Protein AF-A0A7C2H9Q9-F1 (afdb_monomer)

Sequence (305 aa):
MRAGNATRQSPETGWADEPDQRLQIYFLPNLLTAGNLFCGFVALTKIVEADLTPSPEGVINWAPIKLAMAFILLACIFDLFDGRVARMGGVDSPFGREFDSLADLISFGVAPAFLVHRVVLADVFVNHPQVGWFIASIYLLCGAFRLARFNVLAAQGYGGGKEFVGFPIPSAAGLVVSLTLLIIHLNERERSLGPWKYVPAVVLVFLSIMMVSTVRYPSFKSLGLRATSTFTKAIGAALFLGMLLVLRDKILYYVLPGFFTAYLVYGFVRPRLSRALRREIEDEGEEGEGNGEPPGSGGTKGCAR

Secondary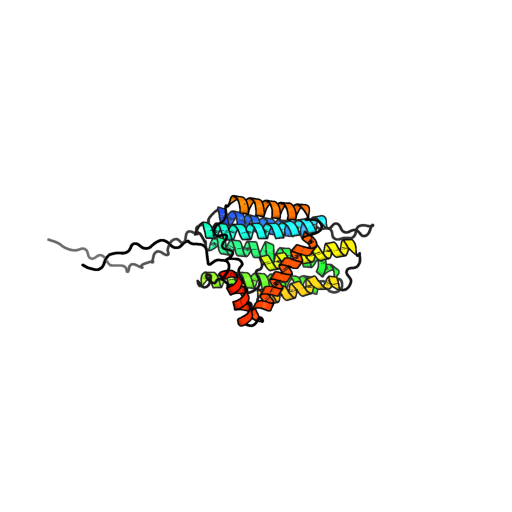 structure (DSSP, 8-state):
--------------------------HHHHHHHHHHHHHHHHHHHHHHH---SPPTTS----HHHHHHHHHHHHHHHHHHHHHHHHHHTT---HHHHHHHHHHHIIIIIIHHHHHHIIIIIHHHTTT-HHHHHHHHHHHHHHHHHHHHHHHHHHHTT-TT-SEEES--HHHHHHHHHHHHHHHHHHHHHHS--GGGGGHHHHHHHHHHHHHHS--EEEPGGG----SS-HHHHHHHHHHHHHHHHHTHHHHHHHHHHHHHHHHHHHHHHTTTS-HHHHHHHHHTTTTTS----------------

Solvent-accessible surface area (backbone atoms only — not comparable to full-atom values): 17153 Å² total; per-residue (Å²): 134,88,84,80,86,90,75,84,83,73,86,79,78,79,73,72,79,71,76,83,78,72,79,69,78,57,67,69,37,48,48,28,32,49,49,14,30,50,23,12,51,54,17,41,52,27,50,68,69,40,58,77,64,60,41,99,87,67,50,59,64,56,64,40,46,56,49,17,46,50,25,35,55,49,16,50,51,27,48,56,47,20,64,46,50,25,60,75,67,75,49,84,38,74,64,52,54,54,52,38,48,54,21,46,39,43,23,28,17,47,30,44,26,50,45,46,24,66,74,37,27,46,74,71,26,66,93,43,54,67,57,23,55,50,53,26,47,47,33,28,52,25,40,48,53,36,48,53,51,50,54,53,41,46,73,72,68,65,67,79,61,79,55,40,73,14,54,54,50,61,58,50,24,51,31,52,44,27,45,50,49,32,50,52,54,50,37,77,71,64,77,62,57,76,77,61,60,53,50,63,60,54,49,42,54,51,49,23,53,39,25,66,33,83,47,61,27,79,45,83,84,70,74,70,86,69,89,71,61,71,63,61,53,49,49,52,51,49,50,50,50,49,50,50,62,73,37,36,92,72,44,48,53,55,50,50,26,48,51,40,47,49,52,53,48,50,38,65,43,54,82,73,49,57,76,65,65,56,44,54,64,55,48,65,64,52,67,77,75,70,87,87,78,79,90,76,85,78,85,82,79,88,77,88,133

Structure (mmCIF, N/CA/C/O backbone):
data_AF-A0A7C2H9Q9-F1
#
_entry.id   AF-A0A7C2H9Q9-F1
#
loop_
_atom_site.group_PDB
_atom_site.id
_atom_site.type_symbol
_atom_site.label_atom_id
_atom_site.label_alt_id
_atom_site.label_comp_id
_atom_site.label_asym_id
_atom_site.label_entity_id
_atom_site.label_seq_id
_atom_site.pdbx_PDB_ins_code
_atom_site.Cartn_x
_atom_site.Cartn_y
_atom_site.Cartn_z
_atom_site.occupancy
_atom_site.B_iso_or_equiv
_atom_site.auth_seq_id
_atom_site.auth_comp_id
_atom_site.auth_asym_id
_atom_site.auth_atom_id
_atom_site.pdbx_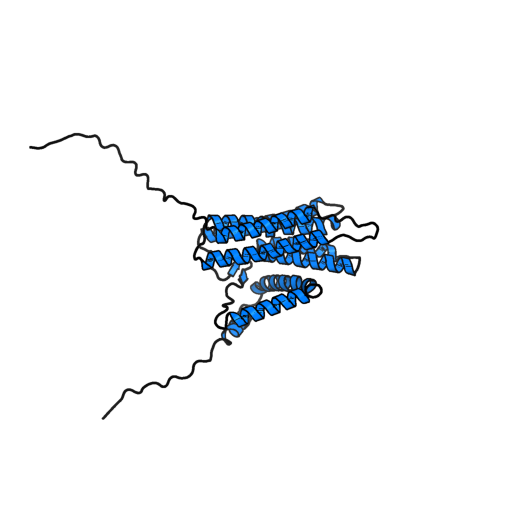PDB_model_num
ATOM 1 N N . MET A 1 1 ? -58.060 41.680 46.518 1.00 38.31 1 MET A N 1
ATOM 2 C CA . MET A 1 1 ? -58.728 40.667 45.668 1.00 38.31 1 MET A CA 1
ATOM 3 C C . MET A 1 1 ? -58.309 40.979 44.228 1.00 38.31 1 MET A C 1
ATOM 5 O O . MET A 1 1 ? -58.652 42.054 43.770 1.00 38.31 1 MET A O 1
ATOM 9 N N . ARG A 1 2 ? -57.267 40.337 43.655 1.00 32.94 2 ARG A N 1
ATOM 10 C CA . ARG A 1 2 ? -57.324 39.150 42.746 1.00 32.94 2 ARG A CA 1
ATOM 11 C C . ARG A 1 2 ? -58.545 39.214 41.816 1.00 32.94 2 ARG A C 1
ATOM 13 O O . ARG A 1 2 ? -59.636 39.346 42.340 1.00 32.94 2 ARG A O 1
ATOM 20 N N . ALA A 1 3 ? -58.511 39.049 40.499 1.00 36.44 3 ALA A N 1
ATOM 21 C CA . ALA A 1 3 ? -57.557 38.686 39.442 1.00 36.44 3 ALA A CA 1
ATOM 22 C C . ALA A 1 3 ? -58.330 38.993 38.114 1.00 36.44 3 ALA A C 1
ATOM 24 O O . ALA A 1 3 ? -59.505 39.329 38.180 1.00 36.44 3 ALA A O 1
ATOM 25 N N . GLY A 1 4 ? -57.831 38.921 36.885 1.00 35.50 4 GLY A N 1
ATOM 26 C CA . GLY A 1 4 ? -56.626 38.326 36.346 1.00 35.50 4 GLY A CA 1
ATOM 27 C C . GLY A 1 4 ? -56.476 38.714 34.870 1.00 35.50 4 GLY A C 1
ATOM 28 O O . GLY A 1 4 ? -57.447 39.002 34.171 1.00 35.50 4 GLY A O 1
ATOM 29 N N . ASN A 1 5 ? -55.218 38.744 34.447 1.00 37.28 5 ASN A N 1
ATOM 30 C CA . ASN A 1 5 ? -54.754 38.983 33.088 1.00 37.28 5 ASN A CA 1
ATOM 31 C C . ASN A 1 5 ? -55.137 37.801 32.185 1.00 37.28 5 ASN A C 1
ATOM 33 O O . ASN A 1 5 ? -54.789 36.662 32.489 1.00 37.28 5 ASN A O 1
ATOM 37 N N . ALA A 1 6 ? -55.792 38.075 31.059 1.00 45.62 6 ALA A N 1
ATOM 38 C CA . ALA A 1 6 ? -55.981 37.118 29.975 1.00 45.62 6 ALA A CA 1
ATOM 39 C C . ALA A 1 6 ? -54.847 37.287 28.952 1.00 45.62 6 ALA A C 1
ATOM 41 O O . ALA A 1 6 ? -54.982 38.006 27.963 1.00 45.62 6 ALA A O 1
ATOM 42 N N . THR A 1 7 ? -53.704 36.649 29.198 1.00 45.53 7 THR A N 1
ATOM 43 C CA . THR A 1 7 ? -52.634 36.519 28.200 1.00 45.53 7 THR A CA 1
ATOM 44 C C 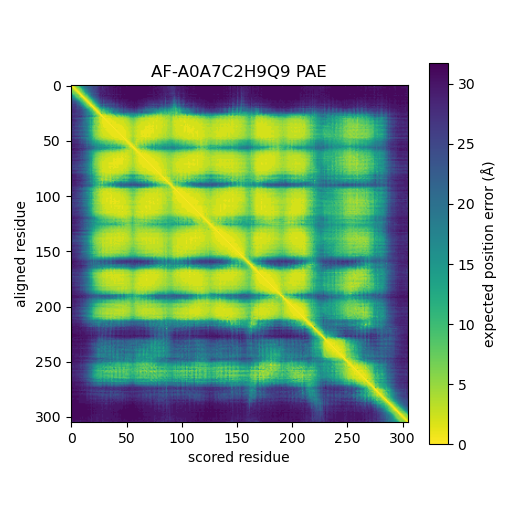. THR A 1 7 ? -52.849 35.253 27.377 1.00 45.53 7 THR A C 1
ATOM 46 O O . THR A 1 7 ? -52.879 34.148 27.914 1.00 45.53 7 THR A O 1
ATOM 49 N N . ARG A 1 8 ? -53.008 35.439 26.059 1.00 41.81 8 ARG A N 1
ATOM 50 C CA . ARG A 1 8 ? -53.001 34.390 25.030 1.00 41.81 8 ARG A CA 1
ATOM 51 C C . ARG A 1 8 ? -51.784 33.479 25.213 1.00 41.81 8 ARG A C 1
ATOM 53 O O . ARG A 1 8 ? -50.658 33.961 25.166 1.00 41.81 8 ARG A O 1
ATOM 60 N N . GLN A 1 9 ? -52.017 32.179 25.356 1.00 36.41 9 GLN A N 1
ATOM 61 C CA . GLN A 1 9 ? -50.983 31.160 25.195 1.00 36.41 9 GLN A CA 1
ATOM 62 C C . GLN A 1 9 ? -50.748 30.936 23.695 1.00 36.41 9 GLN A C 1
ATOM 64 O O . GLN A 1 9 ? -51.648 30.494 22.981 1.00 36.41 9 GLN A O 1
ATOM 69 N N . SER A 1 10 ? -49.556 31.275 23.210 1.00 43.59 10 SER A N 1
ATOM 70 C CA . SER A 1 10 ? -49.007 30.723 21.969 1.00 43.59 10 SER A CA 1
ATOM 71 C C . SER A 1 10 ? -48.471 29.314 22.250 1.00 43.59 10 SER A C 1
ATOM 73 O O . SER A 1 10 ? -47.910 29.106 23.326 1.00 43.59 10 SER A O 1
ATOM 75 N N . PRO A 1 11 ? -48.613 28.348 21.329 1.00 41.12 11 PRO A N 1
ATOM 76 C CA . PRO A 1 11 ? -48.046 27.021 21.516 1.00 41.12 11 PRO A CA 1
ATOM 77 C C . PRO A 1 11 ? -46.520 27.126 21.479 1.00 41.12 11 PRO A C 1
ATOM 79 O O . PRO A 1 11 ? -45.944 27.548 20.476 1.00 41.12 11 PRO A O 1
ATOM 82 N N . GLU A 1 12 ? -45.872 26.776 22.587 1.00 44.62 12 GLU A N 1
ATOM 83 C CA . GLU A 1 12 ? -44.422 26.653 22.643 1.00 44.62 12 GLU A CA 1
ATOM 84 C C . GLU A 1 12 ? -44.005 25.491 21.740 1.00 44.62 12 GLU A C 1
ATOM 86 O O . GLU A 1 12 ? -44.248 24.319 22.030 1.00 44.62 12 GLU A O 1
ATOM 91 N N . THR A 1 13 ? -43.415 25.820 20.594 1.00 46.28 13 THR A N 1
ATOM 92 C CA . THR A 1 13 ? -42.659 24.864 19.793 1.00 46.28 13 THR A CA 1
ATOM 93 C C . THR A 1 13 ? -41.442 24.469 20.615 1.00 46.28 13 THR A C 1
ATOM 95 O O . THR A 1 13 ? -40.458 25.208 20.665 1.00 46.28 13 THR A O 1
ATOM 98 N N . GLY A 1 14 ? -41.537 23.333 21.304 1.00 40.41 14 GLY A N 1
ATOM 99 C CA . GLY A 1 14 ? -40.405 22.671 21.934 1.00 40.41 14 GLY A CA 1
ATOM 100 C C . GLY A 1 14 ? -39.430 22.217 20.857 1.00 40.41 14 GLY A C 1
ATOM 101 O O . GLY A 1 14 ? -39.518 21.094 20.366 1.00 40.41 14 GLY A O 1
ATOM 102 N N . TRP A 1 15 ? -38.521 23.106 20.472 1.00 39.78 15 TRP A N 1
ATOM 103 C CA . TRP A 1 15 ? -37.268 22.715 19.852 1.00 39.78 15 TRP A CA 1
ATOM 104 C C . TRP A 1 15 ? -36.518 21.944 20.930 1.00 39.78 15 TRP A C 1
ATOM 106 O O . TRP A 1 15 ? -35.999 22.534 21.873 1.00 39.78 15 TRP A O 1
ATOM 116 N N . ALA A 1 16 ? -36.569 20.613 20.853 1.00 46.00 16 ALA A N 1
ATOM 117 C CA . ALA A 1 16 ? -35.627 19.788 21.582 1.00 46.00 16 ALA A CA 1
ATOM 118 C C . ALA A 1 16 ? -34.235 20.336 21.256 1.00 46.00 16 ALA A C 1
ATOM 120 O O . ALA A 1 16 ? -33.904 20.441 20.076 1.00 46.00 16 ALA A O 1
ATOM 121 N N . ASP A 1 17 ? -33.481 20.739 22.280 1.00 49.22 17 ASP A N 1
ATOM 122 C CA . ASP A 1 17 ? -32.068 21.067 22.140 1.00 49.22 17 ASP A CA 1
ATOM 123 C C . ASP A 1 17 ? -31.404 19.882 21.428 1.00 49.22 17 ASP A C 1
ATOM 125 O O . ASP A 1 17 ? -31.189 18.822 22.025 1.00 49.22 17 ASP A O 1
ATOM 129 N N . GLU A 1 18 ? -31.138 20.019 20.125 1.00 59.97 18 GLU A N 1
ATOM 130 C CA . GLU A 1 18 ? -30.219 19.119 19.448 1.00 59.97 18 GLU A CA 1
ATOM 131 C C . GLU A 1 18 ? -28.902 19.269 20.211 1.00 59.97 18 GLU A C 1
ATOM 133 O O . GLU A 1 18 ? -28.406 20.395 20.331 1.00 59.97 18 GLU A O 1
ATOM 138 N N . PRO A 1 19 ? -28.360 18.196 20.816 1.00 51.78 19 PRO A N 1
ATOM 139 C CA . PRO A 1 19 ? -27.136 18.319 21.584 1.00 51.78 19 PRO A CA 1
ATOM 140 C C . PRO A 1 19 ? -26.086 18.925 20.658 1.00 51.78 19 PRO A C 1
ATOM 142 O O . PRO A 1 19 ? -25.846 18.375 19.585 1.00 51.78 19 PRO A O 1
ATOM 145 N N . ASP A 1 20 ? -25.511 20.062 21.061 1.00 51.34 20 ASP A N 1
ATOM 146 C CA . ASP A 1 20 ? -24.397 20.733 20.389 1.00 51.34 20 ASP A CA 1
ATOM 147 C C . ASP A 1 20 ? -23.278 19.693 20.213 1.00 51.34 20 ASP A C 1
ATOM 149 O O . ASP A 1 20 ? -22.478 19.452 21.123 1.00 51.34 20 ASP A O 1
ATOM 153 N N . GLN A 1 21 ? -23.288 18.975 19.082 1.00 54.09 21 GLN A N 1
ATOM 154 C CA . GLN A 1 21 ? -22.330 17.925 18.751 1.00 54.09 21 GLN A CA 1
ATOM 155 C C . GLN A 1 21 ? -21.024 18.612 18.374 1.00 54.09 21 GLN A C 1
ATOM 157 O O . GLN A 1 21 ? -20.595 18.626 17.220 1.00 54.09 21 GLN A O 1
ATOM 162 N N . ARG A 1 22 ? -20.367 19.210 19.368 1.00 48.34 22 ARG A N 1
ATOM 163 C CA . ARG A 1 22 ? -19.002 19.688 19.223 1.00 48.34 22 ARG A CA 1
ATOM 164 C C . ARG A 1 22 ? -18.145 18.472 18.926 1.00 48.34 22 ARG A C 1
ATOM 166 O O . ARG A 1 22 ? -17.887 17.655 19.809 1.00 48.34 22 ARG A O 1
ATOM 173 N N . LEU A 1 23 ? -17.730 18.347 17.668 1.00 52.66 23 LEU A N 1
ATOM 174 C CA . LEU A 1 23 ? -16.746 17.368 17.227 1.00 52.66 23 LEU A CA 1
ATOM 175 C C . LEU A 1 23 ? -15.512 17.517 18.119 1.00 52.66 23 LEU A C 1
ATOM 177 O O . LEU A 1 23 ? -14.769 18.492 18.017 1.00 52.66 23 LEU A O 1
ATOM 181 N N . GLN A 1 24 ? -15.321 16.574 19.041 1.00 54.84 24 GLN A N 1
ATOM 182 C CA . GLN A 1 24 ? -14.139 16.555 19.889 1.00 54.84 24 GLN A CA 1
ATOM 183 C C . GLN A 1 24 ? -12.963 16.087 19.034 1.00 54.84 24 GLN A C 1
ATOM 185 O O . GLN A 1 24 ? -12.769 14.899 18.786 1.00 54.84 24 GLN A O 1
ATOM 190 N N . ILE A 1 25 ? -12.220 17.061 18.514 1.00 62.06 25 ILE A N 1
ATOM 191 C CA . ILE A 1 25 ? -11.002 16.845 17.742 1.00 62.06 25 ILE A CA 1
ATOM 192 C C . ILE A 1 25 ? -9.876 16.613 18.744 1.00 62.06 25 ILE A C 1
ATOM 194 O O . ILE A 1 25 ? -9.417 17.537 19.414 1.00 62.06 25 ILE A O 1
ATOM 198 N N . TYR A 1 26 ? -9.414 15.372 18.841 1.00 67.44 26 TYR A N 1
ATOM 199 C CA . TYR A 1 26 ? -8.272 15.039 19.680 1.00 67.44 26 TYR A CA 1
ATOM 200 C C . TYR A 1 26 ? -6.986 15.189 18.887 1.00 67.44 26 TYR A C 1
ATOM 202 O O . TYR A 1 26 ? -6.771 14.529 17.875 1.00 67.44 26 TYR A O 1
ATOM 210 N N . PHE A 1 27 ? -6.127 16.085 19.359 1.00 75.25 27 PHE A N 1
ATOM 211 C CA . PHE A 1 27 ? -4.973 16.538 18.593 1.00 75.25 27 PHE A CA 1
ATOM 212 C C . PHE A 1 27 ? -3.950 15.426 18.320 1.00 75.25 27 PHE A C 1
ATOM 214 O O . PHE A 1 27 ? -3.418 15.351 17.219 1.00 75.25 27 PHE A O 1
ATOM 221 N N . LEU A 1 28 ? -3.688 14.543 19.294 1.00 76.50 28 LEU A N 1
ATOM 222 C CA . LEU A 1 28 ? -2.586 13.579 19.196 1.00 76.50 28 LEU A CA 1
ATOM 223 C C . LEU A 1 28 ? -2.847 12.421 18.208 1.00 76.50 28 LEU A C 1
ATOM 225 O O . LEU A 1 28 ? -1.986 12.211 17.355 1.00 76.50 28 LEU A O 1
ATOM 229 N N . PRO A 1 29 ? -3.991 11.700 18.246 1.00 79.38 29 PRO A N 1
ATOM 230 C CA . PRO A 1 29 ? -4.307 10.705 17.216 1.00 79.38 29 PRO A CA 1
ATOM 231 C C . PRO A 1 29 ? -4.386 11.338 15.825 1.00 79.38 29 PRO A C 1
ATOM 233 O O . PRO A 1 29 ? -3.737 10.867 14.900 1.00 79.38 29 PRO A O 1
ATOM 236 N N . ASN A 1 30 ? -5.064 12.484 15.703 1.00 84.19 30 ASN A N 1
ATOM 237 C CA . ASN A 1 30 ? -5.215 13.164 14.417 1.00 84.19 30 ASN A CA 1
ATOM 238 C C . ASN A 1 30 ? -3.872 13.646 13.841 1.00 84.19 30 ASN A C 1
ATOM 240 O O . ASN A 1 30 ? -3.712 13.695 12.626 1.00 84.19 30 ASN A O 1
ATOM 244 N N . LEU A 1 31 ? -2.881 13.980 14.674 1.00 87.00 31 LEU A N 1
ATOM 245 C CA . LEU A 1 31 ? -1.538 14.314 14.196 1.00 87.00 31 LEU A CA 1
ATOM 246 C C . LEU A 1 31 ? -0.811 13.089 13.622 1.00 87.00 31 LEU A C 1
ATOM 248 O O . LEU A 1 31 ? -0.107 13.214 12.621 1.00 87.00 31 LEU A O 1
ATOM 252 N N . LEU A 1 32 ? -0.985 11.912 14.228 1.00 86.75 32 LEU A N 1
ATOM 253 C CA . LEU A 1 32 ? -0.413 10.663 13.718 1.00 86.75 32 LEU A CA 1
ATOM 254 C C . LEU A 1 32 ? -1.076 10.254 12.398 1.00 86.75 32 LEU A C 1
ATOM 256 O O . LEU A 1 32 ? -0.366 9.954 11.440 1.00 86.75 32 LEU A O 1
ATOM 260 N N . THR A 1 33 ? -2.400 10.374 12.304 1.00 88.75 33 THR A N 1
ATOM 261 C CA . THR A 1 33 ? -3.144 10.180 11.054 1.00 88.75 33 THR A CA 1
ATOM 262 C C . THR A 1 33 ? -2.716 11.181 9.972 1.00 88.75 33 THR A C 1
ATOM 264 O O . THR A 1 33 ? -2.523 10.822 8.811 1.00 88.75 33 THR A O 1
ATOM 267 N N . ALA A 1 34 ? -2.466 12.444 10.335 1.00 90.19 34 ALA A N 1
ATOM 268 C CA . ALA A 1 34 ? -1.902 13.426 9.407 1.00 90.19 34 ALA A CA 1
ATOM 269 C C . ALA A 1 34 ? -0.479 13.040 8.957 1.00 90.19 34 ALA A C 1
ATOM 271 O O . ALA A 1 34 ? -0.117 13.256 7.800 1.00 90.19 34 ALA A O 1
ATOM 272 N N . GLY A 1 35 ? 0.313 12.428 9.841 1.00 90.38 35 GLY A N 1
ATOM 273 C CA . GLY A 1 35 ? 1.613 11.838 9.521 1.00 90.38 35 GLY A CA 1
ATOM 274 C C . GLY A 1 35 ? 1.516 10.664 8.539 1.00 90.38 35 GLY A C 1
ATOM 275 O O . GLY A 1 35 ? 2.304 10.606 7.592 1.00 90.38 35 GLY A O 1
ATOM 276 N N . ASN A 1 36 ? 0.529 9.775 8.714 1.00 92.75 36 ASN A N 1
ATOM 277 C CA . ASN A 1 36 ? 0.184 8.721 7.753 1.00 92.75 36 ASN A CA 1
ATOM 278 C C . ASN A 1 36 ? -0.107 9.341 6.375 1.00 92.75 36 ASN A C 1
ATOM 280 O O . ASN A 1 36 ? 0.593 9.041 5.405 1.00 92.75 36 ASN A O 1
ATOM 284 N N . LEU A 1 37 ? -1.044 10.291 6.304 1.00 95.38 37 LEU A N 1
ATOM 285 C CA . LEU A 1 37 ? -1.408 10.974 5.058 1.00 95.38 37 LEU A CA 1
ATOM 286 C C . LEU A 1 37 ? -0.211 11.673 4.391 1.00 95.38 37 LEU A C 1
ATOM 288 O O . LEU A 1 37 ? -0.029 11.576 3.175 1.00 95.38 37 LEU A O 1
ATOM 292 N N . PHE A 1 38 ? 0.629 12.356 5.174 1.00 95.06 38 PHE A N 1
ATOM 293 C CA . PHE A 1 38 ? 1.843 12.999 4.674 1.00 95.06 38 PHE A CA 1
ATOM 294 C C . PHE A 1 38 ? 2.789 11.983 4.024 1.00 95.06 38 PHE A C 1
ATOM 296 O O . PHE A 1 38 ? 3.311 12.232 2.936 1.00 95.06 38 PHE A O 1
ATOM 303 N N . CYS A 1 39 ? 2.973 10.816 4.643 1.00 93.31 39 CYS A N 1
ATOM 304 C CA . CYS A 1 39 ? 3.791 9.749 4.073 1.00 93.31 39 CYS A CA 1
ATOM 305 C C . CYS A 1 39 ? 3.215 9.231 2.751 1.00 93.31 39 CYS A C 1
ATOM 307 O O . CYS A 1 39 ? 3.966 9.086 1.785 1.00 93.31 39 CYS A O 1
ATOM 309 N N . GLY A 1 40 ? 1.898 9.017 2.671 1.00 95.25 40 GLY A N 1
ATOM 310 C CA . GLY A 1 40 ? 1.222 8.635 1.429 1.00 95.25 40 GLY A CA 1
ATOM 311 C C . GLY A 1 40 ? 1.416 9.662 0.310 1.00 95.25 40 GLY A C 1
ATOM 312 O O . GLY A 1 40 ? 1.756 9.303 -0.820 1.00 95.25 40 GLY A O 1
ATOM 313 N N . PHE A 1 41 ? 1.288 10.951 0.630 1.00 96.75 41 PHE A N 1
ATOM 314 C CA . PHE A 1 41 ? 1.517 12.038 -0.322 1.00 96.75 41 PHE A CA 1
ATOM 315 C C . PHE A 1 41 ? 2.971 12.093 -0.814 1.00 96.75 41 PHE A C 1
ATOM 317 O O . PHE A 1 41 ? 3.217 12.169 -2.019 1.00 96.75 41 PHE A O 1
ATOM 324 N N . VAL A 1 42 ? 3.951 12.007 0.091 1.00 95.00 42 VAL A N 1
ATOM 325 C CA . VAL A 1 42 ? 5.372 11.990 -0.290 1.00 95.00 42 VAL A CA 1
ATOM 326 C C . VAL A 1 42 ? 5.696 10.758 -1.135 1.00 95.00 42 VAL A C 1
ATOM 328 O O . VAL A 1 42 ? 6.420 10.879 -2.124 1.00 95.00 42 VAL A O 1
ATOM 331 N N . ALA A 1 43 ? 5.134 9.591 -0.807 1.00 95.50 43 ALA A N 1
ATOM 332 C CA . ALA A 1 43 ? 5.304 8.385 -1.608 1.00 95.50 43 ALA A CA 1
ATOM 333 C C . ALA A 1 43 ? 4.806 8.581 -3.047 1.00 95.50 43 ALA A C 1
ATOM 335 O O . ALA A 1 43 ? 5.533 8.262 -3.987 1.00 95.50 43 ALA A O 1
ATOM 336 N N . LEU A 1 44 ? 3.617 9.163 -3.230 1.00 96.19 44 LEU A N 1
ATOM 337 C CA . LEU A 1 44 ? 3.074 9.484 -4.553 1.00 96.19 44 LEU A CA 1
ATOM 338 C C . LEU A 1 44 ? 3.981 10.435 -5.332 1.00 96.19 44 LEU A C 1
ATOM 340 O O . LEU A 1 44 ? 4.318 10.149 -6.480 1.00 96.19 44 LEU A O 1
ATOM 344 N N . THR A 1 45 ? 4.436 11.515 -4.699 1.00 95.44 45 THR A N 1
ATOM 345 C CA . THR A 1 45 ? 5.372 12.462 -5.317 1.00 95.44 45 THR A CA 1
ATOM 346 C C . THR A 1 45 ? 6.641 11.752 -5.788 1.00 95.44 45 THR A C 1
ATOM 348 O O . THR A 1 45 ? 7.048 11.920 -6.934 1.00 95.44 45 THR A O 1
ATOM 351 N N . LYS A 1 46 ? 7.218 10.863 -4.968 1.00 93.75 46 LYS A N 1
ATOM 352 C CA . LYS A 1 46 ? 8.412 10.089 -5.344 1.00 93.75 46 LYS A CA 1
ATOM 353 C C . LYS A 1 46 ? 8.165 9.056 -6.442 1.00 93.75 46 LYS A C 1
ATOM 355 O O . LYS A 1 46 ? 9.072 8.807 -7.229 1.00 93.75 46 LYS A O 1
ATOM 360 N N . ILE A 1 47 ? 6.960 8.492 -6.545 1.00 94.19 47 ILE A N 1
ATOM 361 C CA . ILE A 1 47 ? 6.572 7.617 -7.665 1.00 94.19 47 ILE A CA 1
ATOM 362 C C . ILE A 1 47 ? 6.476 8.411 -8.973 1.00 94.19 47 ILE A C 1
ATOM 364 O O . ILE A 1 47 ? 6.852 7.904 -10.028 1.00 94.19 47 ILE A O 1
ATOM 368 N N . VAL A 1 48 ? 5.966 9.644 -8.924 1.00 92.44 48 VAL A N 1
ATOM 369 C CA . VAL A 1 48 ? 5.829 10.497 -10.115 1.00 92.44 48 VAL A CA 1
ATOM 370 C C . VAL A 1 48 ? 7.179 11.057 -10.562 1.00 92.44 48 VAL A C 1
ATOM 372 O O . VAL A 1 48 ? 7.465 11.027 -11.756 1.00 92.44 48 VAL A O 1
ATOM 375 N N . GLU A 1 49 ? 8.007 11.512 -9.620 1.00 90.62 49 GLU A N 1
ATOM 376 C CA . GLU A 1 49 ? 9.364 12.023 -9.870 1.00 90.62 49 GLU A CA 1
ATOM 377 C C . GLU A 1 49 ? 10.346 10.937 -10.335 1.00 90.62 49 GLU A C 1
ATOM 379 O O . GLU A 1 49 ? 11.418 11.260 -10.844 1.00 90.62 49 GLU A O 1
ATOM 384 N N . ALA A 1 50 ? 10.021 9.655 -10.141 1.00 89.38 50 ALA A N 1
ATOM 385 C CA . ALA A 1 50 ? 10.887 8.560 -10.545 1.00 89.38 50 ALA A CA 1
ATOM 386 C C . ALA A 1 50 ? 11.026 8.489 -12.071 1.00 89.38 50 ALA A C 1
ATOM 388 O O . ALA A 1 50 ? 10.077 8.157 -12.787 1.00 89.38 50 ALA A O 1
ATOM 389 N N . ASP A 1 51 ? 12.243 8.734 -12.549 1.00 85.75 51 ASP A N 1
ATOM 390 C CA . ASP A 1 51 ? 12.620 8.448 -13.924 1.00 85.75 51 ASP A CA 1
ATOM 391 C C . ASP A 1 51 ? 12.963 6.961 -14.066 1.00 85.75 51 ASP A C 1
ATOM 393 O O . ASP A 1 51 ? 13.947 6.464 -13.512 1.00 85.75 51 ASP A O 1
ATOM 397 N N . LEU A 1 52 ? 12.095 6.245 -14.780 1.00 84.12 52 LEU A N 1
ATOM 398 C CA . LEU A 1 52 ? 12.234 4.817 -15.059 1.00 84.12 52 LEU A CA 1
ATOM 399 C C . LEU A 1 52 ? 12.812 4.555 -16.455 1.00 84.12 52 LEU A C 1
ATOM 401 O O . LEU A 1 52 ? 12.793 3.413 -16.916 1.00 84.12 52 LEU A O 1
ATOM 405 N N . THR A 1 53 ? 13.311 5.586 -17.143 1.00 82.25 53 THR A N 1
ATOM 406 C CA . THR A 1 53 ? 14.003 5.391 -18.415 1.00 82.25 53 THR A CA 1
ATOM 407 C C . THR A 1 53 ? 15.365 4.724 -18.179 1.00 82.25 53 THR A C 1
ATOM 409 O O . THR A 1 53 ? 16.123 5.137 -17.295 1.00 82.25 53 THR A O 1
ATOM 412 N N . PRO A 1 54 ? 15.698 3.650 -18.919 1.00 78.94 54 PRO A N 1
ATOM 413 C CA . PRO A 1 54 ? 17.017 3.044 -18.822 1.00 78.94 54 PRO A CA 1
ATOM 414 C C . PRO A 1 54 ? 18.080 4.047 -19.272 1.00 78.94 54 PRO A C 1
ATOM 416 O O . PRO A 1 54 ? 17.984 4.613 -20.361 1.00 78.94 54 PRO A O 1
ATOM 419 N N . SER A 1 55 ? 19.112 4.240 -18.452 1.00 78.56 55 SER A N 1
ATOM 420 C CA . SER A 1 55 ? 20.305 4.996 -18.847 1.00 78.56 55 SER A CA 1
ATOM 421 C C . SER A 1 55 ? 21.001 4.324 -20.044 1.00 78.56 55 SER A C 1
ATOM 423 O O . SER A 1 55 ? 20.731 3.153 -20.316 1.00 78.56 55 SER A O 1
ATOM 425 N N . PRO A 1 56 ? 21.928 4.998 -20.751 1.00 76.25 56 PRO A N 1
ATOM 426 C CA . PRO A 1 56 ? 22.653 4.410 -21.885 1.00 76.25 56 PRO A CA 1
ATOM 427 C C . PRO A 1 56 ? 23.362 3.083 -21.561 1.00 76.25 56 PRO A C 1
ATOM 429 O O . PRO A 1 56 ? 23.525 2.235 -22.434 1.00 76.25 56 PRO A O 1
ATOM 432 N N . GLU A 1 57 ? 23.726 2.865 -20.294 1.00 77.12 57 GLU A N 1
ATOM 433 C CA . GLU A 1 57 ? 24.293 1.605 -19.788 1.00 77.12 57 GLU A CA 1
ATOM 434 C C . GLU A 1 57 ? 23.241 0.513 -19.477 1.00 77.12 57 GLU A C 1
ATOM 436 O O . GLU A 1 57 ? 23.580 -0.567 -18.988 1.00 77.12 57 GLU A O 1
ATOM 441 N N . GLY A 1 58 ? 21.956 0.778 -19.728 1.00 72.38 58 GLY A N 1
ATOM 442 C CA . GLY A 1 58 ? 20.826 -0.111 -19.445 1.00 72.38 58 GLY A CA 1
ATOM 443 C C . GLY A 1 58 ? 20.409 -0.167 -17.971 1.00 72.38 58 GLY A C 1
ATOM 444 O O . GLY A 1 58 ? 19.686 -1.082 -17.579 1.00 72.38 58 GLY A O 1
ATOM 445 N N . VAL A 1 59 ? 20.871 0.772 -17.138 1.00 78.69 59 VAL A N 1
ATOM 446 C CA . VAL A 1 59 ? 20.581 0.813 -15.694 1.00 78.69 59 VAL A CA 1
ATOM 447 C C . VAL A 1 59 ? 19.423 1.772 -15.411 1.00 78.69 59 VAL A C 1
ATOM 449 O O . VAL A 1 59 ? 19.409 2.896 -15.906 1.00 78.69 59 VAL A O 1
ATOM 452 N N . ILE A 1 60 ? 18.457 1.335 -14.599 1.00 83.12 60 ILE A N 1
ATOM 453 C CA . ILE A 1 60 ? 17.338 2.161 -14.120 1.00 83.12 60 ILE A CA 1
ATOM 454 C C . ILE A 1 60 ? 17.643 2.628 -12.694 1.00 83.12 60 ILE A C 1
ATOM 456 O O . ILE A 1 60 ? 18.051 1.829 -11.845 1.00 83.12 60 ILE A O 1
ATOM 460 N N . ASN A 1 61 ? 17.420 3.913 -12.406 1.00 85.50 61 ASN A N 1
ATOM 461 C CA . ASN A 1 61 ? 17.579 4.447 -11.057 1.00 85.50 61 ASN A CA 1
ATOM 462 C C . ASN A 1 61 ? 16.345 4.146 -10.192 1.00 85.50 61 ASN A C 1
ATOM 464 O O . ASN A 1 61 ? 15.366 4.888 -10.172 1.00 85.50 61 ASN A O 1
ATOM 468 N N . TRP A 1 62 ? 16.419 3.072 -9.407 1.00 87.56 62 TRP A N 1
ATOM 469 C CA . TRP A 1 62 ? 15.341 2.667 -8.500 1.00 87.56 62 TRP A CA 1
ATOM 470 C C . TRP A 1 62 ? 15.298 3.435 -7.170 1.00 87.56 62 TRP A C 1
ATOM 472 O O . TRP A 1 62 ? 14.407 3.182 -6.360 1.00 87.56 62 TRP A O 1
ATOM 482 N N . ALA A 1 63 ? 16.233 4.352 -6.899 1.00 87.81 63 ALA A N 1
ATOM 483 C CA . ALA A 1 63 ? 16.294 5.088 -5.632 1.00 87.81 63 ALA A CA 1
ATOM 484 C C . ALA A 1 63 ? 14.988 5.828 -5.256 1.00 87.81 63 ALA A C 1
ATOM 486 O O . ALA A 1 63 ? 14.524 5.630 -4.128 1.00 87.81 63 ALA A O 1
ATOM 487 N N . PRO A 1 64 ? 14.344 6.620 -6.142 1.00 90.69 64 PRO A N 1
ATOM 488 C CA . PRO A 1 64 ? 13.088 7.300 -5.808 1.00 90.69 64 PRO A CA 1
ATOM 489 C C . PRO A 1 64 ? 11.943 6.318 -5.527 1.00 90.69 64 PRO A C 1
ATOM 491 O O . PRO A 1 64 ? 11.178 6.520 -4.586 1.00 90.69 64 PRO A O 1
ATOM 494 N N . ILE A 1 65 ? 11.878 5.201 -6.258 1.00 92.00 65 ILE A N 1
ATOM 495 C CA . ILE A 1 65 ? 10.890 4.138 -6.027 1.00 92.00 65 ILE A CA 1
ATOM 496 C C . ILE A 1 65 ? 11.122 3.448 -4.677 1.00 92.00 65 ILE A C 1
ATOM 498 O O . ILE A 1 65 ? 10.180 3.248 -3.910 1.00 92.00 65 ILE A O 1
ATOM 502 N N . LYS A 1 66 ? 12.379 3.131 -4.339 1.00 89.81 66 LYS A N 1
ATOM 503 C CA . LYS A 1 66 ? 12.756 2.566 -3.032 1.00 89.81 66 LYS A CA 1
ATOM 504 C C . LYS A 1 66 ? 12.398 3.524 -1.888 1.00 89.81 66 LYS A C 1
ATOM 506 O O . LYS A 1 66 ? 11.915 3.070 -0.851 1.00 89.81 66 LYS A O 1
ATOM 511 N N . LEU A 1 67 ? 12.558 4.834 -2.089 1.00 89.38 67 LEU A N 1
ATOM 512 C CA . LEU A 1 67 ? 12.145 5.852 -1.121 1.00 89.38 67 LEU A CA 1
ATOM 513 C C . LEU A 1 67 ? 10.617 5.926 -0.979 1.00 89.38 67 LEU A C 1
ATOM 515 O O . LEU A 1 67 ? 10.121 5.940 0.144 1.00 89.38 67 LEU A O 1
ATOM 519 N N . ALA A 1 68 ? 9.867 5.906 -2.084 1.00 93.12 68 ALA A N 1
ATOM 520 C CA . ALA A 1 68 ? 8.404 5.884 -2.050 1.00 93.12 68 ALA A CA 1
ATOM 521 C C . ALA A 1 68 ? 7.865 4.680 -1.264 1.00 93.12 68 ALA A C 1
ATOM 523 O O . ALA A 1 68 ? 7.010 4.827 -0.394 1.00 93.12 68 ALA A O 1
ATOM 524 N N . MET A 1 69 ? 8.422 3.494 -1.521 1.00 91.62 69 MET A N 1
ATOM 525 C CA . MET A 1 69 ? 8.095 2.271 -0.788 1.00 91.62 69 MET A CA 1
ATOM 526 C C . MET A 1 69 ? 8.385 2.398 0.712 1.00 91.62 69 MET A C 1
ATOM 528 O O . MET A 1 69 ? 7.573 1.968 1.529 1.00 91.62 69 MET A O 1
ATOM 532 N N . ALA A 1 70 ? 9.504 3.026 1.087 1.00 88.31 70 ALA A N 1
ATOM 533 C CA . ALA A 1 70 ? 9.829 3.278 2.488 1.00 88.31 70 ALA A CA 1
ATOM 534 C C . ALA A 1 70 ? 8.809 4.209 3.164 1.00 88.31 70 ALA A C 1
ATOM 536 O O . ALA A 1 70 ? 8.422 3.948 4.300 1.00 88.31 70 ALA A O 1
ATOM 537 N N . PHE A 1 71 ? 8.326 5.242 2.465 1.00 91.50 71 PHE A N 1
ATOM 538 C CA . PHE A 1 71 ? 7.270 6.116 2.980 1.00 91.50 71 PHE A CA 1
ATOM 539 C C . PHE A 1 71 ? 5.931 5.391 3.145 1.00 91.50 71 PHE A C 1
ATOM 541 O O . PHE A 1 71 ? 5.282 5.592 4.164 1.00 91.50 71 PHE A O 1
ATOM 548 N N . ILE A 1 72 ? 5.539 4.497 2.230 1.00 91.62 72 ILE A N 1
ATOM 549 C CA . ILE A 1 72 ? 4.321 3.679 2.404 1.00 91.62 72 ILE A CA 1
ATOM 550 C C . ILE A 1 72 ? 4.438 2.796 3.658 1.00 91.62 72 ILE A C 1
ATOM 552 O O . ILE A 1 72 ? 3.508 2.719 4.455 1.00 91.62 72 ILE A O 1
ATOM 556 N N . LEU A 1 73 ? 5.597 2.166 3.877 1.00 88.00 73 LEU A N 1
ATOM 557 C CA . LEU A 1 73 ? 5.837 1.367 5.085 1.00 88.00 73 LEU A CA 1
ATOM 558 C C . LEU A 1 73 ? 5.864 2.224 6.357 1.00 88.00 73 LEU A C 1
ATOM 560 O O . LEU A 1 73 ? 5.375 1.787 7.396 1.00 88.00 73 LEU A O 1
ATOM 564 N N . LEU A 1 74 ? 6.406 3.441 6.284 1.00 86.19 74 LEU A N 1
ATOM 565 C CA . LEU A 1 74 ? 6.367 4.398 7.388 1.00 86.19 74 LEU A CA 1
ATOM 566 C C . LEU A 1 74 ? 4.930 4.840 7.699 1.00 86.19 74 LEU A C 1
ATOM 568 O O . LEU A 1 74 ? 4.574 4.974 8.867 1.00 86.19 74 LEU A O 1
ATOM 572 N N . ALA A 1 75 ? 4.088 4.988 6.677 1.00 89.69 75 ALA A N 1
ATOM 573 C CA . ALA A 1 75 ? 2.671 5.278 6.841 1.00 89.69 75 ALA A CA 1
ATOM 574 C C . ALA A 1 75 ? 1.962 4.161 7.633 1.00 89.69 75 ALA A C 1
ATOM 576 O O . ALA A 1 75 ? 1.232 4.465 8.572 1.00 89.69 75 ALA A O 1
ATOM 577 N N . CYS A 1 76 ? 2.272 2.879 7.363 1.00 85.38 76 CYS A N 1
ATOM 578 C CA . CYS A 1 76 ? 1.764 1.739 8.154 1.00 85.38 76 CYS A CA 1
ATOM 579 C C . CYS A 1 76 ? 2.155 1.826 9.634 1.00 85.38 76 CYS A C 1
ATOM 581 O O . CYS A 1 76 ? 1.425 1.361 10.508 1.00 85.38 76 CYS A O 1
ATOM 583 N N . ILE A 1 77 ? 3.338 2.372 9.925 1.00 83.25 77 ILE A N 1
ATOM 584 C CA . ILE A 1 77 ? 3.788 2.565 11.302 1.00 83.25 77 ILE A CA 1
ATOM 585 C C . ILE A 1 77 ? 2.927 3.643 11.968 1.00 83.25 77 ILE A C 1
ATOM 587 O O . ILE A 1 77 ? 2.447 3.416 13.077 1.00 83.25 77 ILE A O 1
ATOM 591 N N . PHE A 1 78 ? 2.690 4.776 11.300 1.00 85.12 78 PHE A N 1
ATOM 592 C CA . PHE A 1 78 ? 1.844 5.846 11.836 1.00 85.12 78 PHE A CA 1
ATOM 593 C C . PHE A 1 78 ? 0.390 5.413 12.063 1.00 85.12 78 PHE A C 1
ATOM 595 O O . PHE A 1 78 ? -0.112 5.664 13.155 1.00 85.12 78 PHE A O 1
ATOM 602 N N . ASP A 1 79 ? -0.219 4.694 11.117 1.00 85.62 79 ASP A N 1
ATOM 603 C CA . ASP A 1 79 ? -1.550 4.068 11.250 1.00 85.62 79 ASP A CA 1
ATOM 604 C C . ASP A 1 79 ? -1.619 3.140 12.483 1.00 85.62 79 ASP A C 1
ATOM 606 O O . ASP A 1 79 ? -2.465 3.264 13.372 1.00 85.62 79 ASP A O 1
ATOM 610 N N . LEU A 1 80 ? -0.616 2.268 12.660 1.00 77.12 80 LEU A N 1
ATOM 611 C CA . LEU A 1 80 ? -0.573 1.394 13.834 1.00 77.12 80 LEU A CA 1
ATOM 612 C C . LEU A 1 80 ? -0.495 2.179 15.154 1.00 77.12 80 LEU A C 1
ATOM 614 O O . LEU A 1 80 ? -1.079 1.753 16.161 1.00 77.12 80 LEU A O 1
ATOM 618 N N . PHE A 1 81 ? 0.257 3.282 15.175 1.00 77.88 81 PHE A N 1
ATOM 619 C CA . PHE A 1 81 ? 0.381 4.131 16.354 1.00 77.88 81 PHE A CA 1
ATOM 620 C C . PHE A 1 81 ? -0.892 4.933 16.620 1.00 77.88 81 PHE A C 1
ATOM 622 O O . PHE A 1 81 ? -1.305 4.981 17.780 1.00 77.88 81 PHE A O 1
ATOM 629 N N . ASP A 1 82 ? -1.544 5.507 15.606 1.00 78.56 82 ASP A N 1
ATOM 630 C CA . ASP A 1 82 ? -2.757 6.303 15.812 1.00 78.56 82 ASP A CA 1
ATOM 631 C C . ASP A 1 82 ? -3.891 5.453 16.408 1.00 78.56 82 ASP A C 1
ATOM 633 O O . ASP A 1 82 ? -4.466 5.822 17.438 1.00 78.56 82 ASP A O 1
ATOM 637 N N . GLY A 1 83 ? -4.063 4.221 15.917 1.00 70.94 83 GLY A N 1
ATOM 638 C CA . GLY A 1 83 ? -5.112 3.323 16.375 1.00 70.94 83 GLY A CA 1
ATOM 639 C C . GLY A 1 83 ? -4.816 2.736 17.754 1.00 70.94 83 GLY A C 1
ATOM 640 O O . GLY A 1 83 ? -5.723 2.278 18.455 1.00 70.94 83 GLY A O 1
ATOM 641 N N . ARG A 1 84 ? -3.545 2.712 18.181 1.00 69.56 84 ARG A N 1
ATOM 642 C CA . ARG A 1 84 ? -3.150 2.357 19.557 1.00 69.56 84 ARG A CA 1
ATOM 643 C C . ARG A 1 84 ? -3.383 3.530 20.503 1.00 69.56 84 ARG A C 1
ATOM 645 O O . ARG A 1 84 ? -3.938 3.313 21.579 1.00 69.56 84 ARG A O 1
ATOM 652 N N . VAL A 1 85 ? -2.989 4.738 20.105 1.00 71.25 85 VAL A N 1
ATOM 653 C CA . VAL A 1 85 ? -3.102 5.956 20.919 1.00 71.25 85 VAL A CA 1
ATOM 654 C C . VAL A 1 85 ? -4.569 6.336 21.134 1.00 71.25 85 VAL A C 1
ATOM 656 O O . VAL A 1 85 ? -4.945 6.603 22.274 1.00 71.25 85 VAL A O 1
ATOM 659 N N . ALA A 1 86 ? -5.415 6.258 20.102 1.00 69.06 86 ALA A N 1
ATOM 660 C CA . ALA A 1 86 ? -6.858 6.495 20.217 1.00 69.06 86 ALA A CA 1
ATOM 661 C C . ALA A 1 86 ? -7.523 5.542 21.232 1.00 69.06 86 ALA A C 1
ATOM 663 O O . ALA A 1 86 ? -8.232 5.972 22.147 1.00 69.06 86 ALA A O 1
ATOM 664 N N . ARG A 1 87 ? -7.191 4.242 21.167 1.00 65.88 87 ARG A N 1
ATOM 665 C CA . ARG A 1 87 ? -7.719 3.230 22.102 1.00 65.88 87 ARG A CA 1
ATOM 666 C C . ARG A 1 87 ? -7.195 3.379 23.529 1.00 65.88 87 ARG A C 1
ATOM 668 O O . ARG A 1 87 ? -7.962 3.192 24.468 1.00 65.88 87 ARG A O 1
ATOM 675 N N . MET A 1 88 ? -5.910 3.693 23.709 1.00 58.56 88 MET A N 1
ATOM 676 C CA . MET A 1 88 ? -5.320 3.904 25.040 1.00 58.56 88 MET A CA 1
ATOM 677 C C . MET A 1 88 ? -5.871 5.158 25.722 1.00 58.56 88 MET A C 1
ATOM 679 O O . MET A 1 88 ? -5.985 5.179 26.943 1.00 58.56 88 MET A O 1
ATOM 683 N N . GLY A 1 89 ? -6.237 6.175 24.939 1.00 59.28 89 GLY A N 1
ATOM 684 C CA . GLY A 1 89 ? -6.899 7.374 25.439 1.00 59.28 89 GLY A CA 1
ATOM 685 C C . GLY A 1 89 ? -8.365 7.167 25.824 1.00 59.28 89 GLY A C 1
ATOM 686 O O . GLY A 1 89 ? -8.915 8.035 26.487 1.00 59.28 89 GLY A O 1
ATOM 687 N N . GLY A 1 90 ? -8.997 6.048 25.438 1.00 57.22 90 GLY A N 1
ATOM 688 C CA . GLY A 1 90 ? -10.447 5.846 25.588 1.00 57.22 90 GLY A CA 1
ATOM 689 C C . GLY A 1 90 ? -11.268 6.767 24.681 1.00 57.22 90 GLY A C 1
ATOM 690 O O . GLY A 1 90 ? -12.392 7.135 25.010 1.00 57.22 90 GLY A O 1
ATOM 691 N N . VAL A 1 91 ? -10.666 7.198 23.575 1.00 56.94 91 VAL A N 1
ATOM 692 C CA . VAL A 1 91 ? -11.044 8.398 22.843 1.00 56.94 91 VAL A CA 1
ATOM 693 C C . VAL A 1 91 ? -11.099 8.057 21.353 1.00 56.94 91 VAL A C 1
ATOM 695 O O . VAL A 1 91 ? -10.145 8.250 20.606 1.00 56.94 91 VAL A O 1
ATOM 698 N N . ASP A 1 92 ? -12.237 7.515 20.922 1.00 63.94 92 ASP A N 1
ATOM 699 C CA . ASP A 1 92 ? -12.561 7.341 19.504 1.00 63.94 92 ASP A CA 1
ATOM 700 C C . ASP A 1 92 ? -13.542 8.447 19.098 1.00 63.94 92 ASP A C 1
ATOM 702 O O . ASP A 1 92 ? -14.726 8.399 19.437 1.00 63.94 92 ASP A O 1
ATOM 706 N N . SER A 1 93 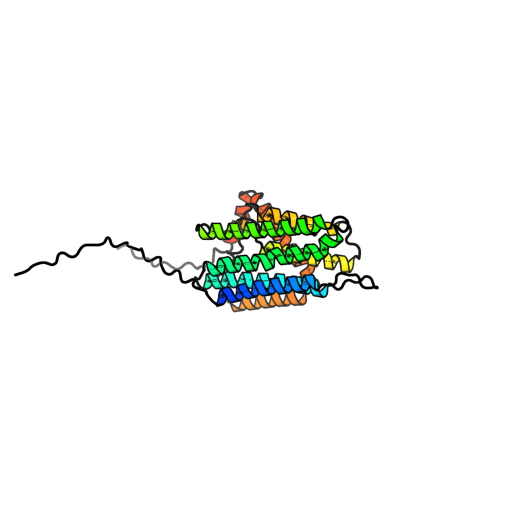? -13.056 9.461 18.375 1.00 74.62 93 SER A N 1
ATOM 707 C CA . SER A 1 93 ? -13.931 10.492 17.802 1.00 74.62 93 SER A CA 1
ATOM 708 C C . SER A 1 93 ? -14.452 10.059 16.422 1.00 74.62 93 SER A C 1
ATOM 710 O O . SER A 1 93 ? -13.680 9.501 15.635 1.00 74.62 93 SER A O 1
ATOM 712 N N . PRO A 1 94 ? -15.723 10.345 16.070 1.00 78.81 94 PRO A N 1
ATOM 713 C CA . PRO A 1 94 ? -16.244 10.090 14.724 1.00 78.81 94 PRO A CA 1
ATOM 714 C C . PRO A 1 94 ? -15.419 10.781 13.632 1.00 78.81 94 PRO A C 1
ATOM 716 O O . PRO A 1 94 ? -15.161 10.192 12.590 1.00 78.81 94 PRO A O 1
ATOM 719 N N . PHE A 1 95 ? -14.939 11.999 13.908 1.00 82.31 95 PHE A N 1
ATOM 720 C CA . PHE A 1 95 ? -14.056 12.739 13.007 1.00 82.31 95 PHE A CA 1
ATOM 721 C C . PHE A 1 95 ? -12.745 12.000 12.731 1.00 82.31 95 PHE A C 1
ATOM 723 O O . PHE A 1 95 ? -12.373 11.826 11.576 1.00 82.31 95 PHE A O 1
ATOM 730 N N . GLY A 1 96 ? -12.056 11.561 13.790 1.00 82.88 96 GLY A N 1
ATOM 731 C CA . GLY A 1 96 ? -10.773 10.869 13.676 1.00 82.88 96 GLY A CA 1
ATOM 732 C C . GLY A 1 96 ? -10.890 9.578 12.873 1.00 82.88 96 GLY A C 1
ATOM 733 O O . GLY A 1 96 ? -10.029 9.307 12.053 1.00 82.88 96 GLY A O 1
ATOM 734 N N . ARG A 1 97 ? -11.998 8.840 13.020 1.00 82.94 97 ARG A N 1
ATOM 735 C CA . ARG A 1 97 ? -12.268 7.622 12.237 1.00 82.94 97 ARG A CA 1
ATOM 736 C C . ARG A 1 97 ? -12.406 7.894 10.736 1.00 82.94 97 ARG A C 1
ATOM 738 O O . ARG A 1 97 ? -11.867 7.148 9.923 1.00 82.94 97 ARG A O 1
ATOM 745 N N . GLU A 1 98 ? -13.136 8.943 10.364 1.00 88.00 98 GLU A N 1
ATOM 746 C CA . GLU A 1 98 ? -13.267 9.319 8.951 1.00 88.00 98 GLU A CA 1
ATOM 747 C C . GLU A 1 98 ? -11.945 9.864 8.400 1.00 88.00 98 GLU A C 1
ATOM 749 O O . GLU A 1 98 ? -11.553 9.526 7.284 1.00 88.00 98 GLU A O 1
ATOM 754 N N . PHE A 1 99 ? -11.219 10.657 9.193 1.00 89.56 99 PHE A N 1
ATOM 755 C CA . PHE A 1 99 ? -9.909 11.174 8.807 1.00 89.56 99 PHE A CA 1
ATOM 756 C C . PHE A 1 99 ? -8.876 10.054 8.606 1.00 89.56 99 PHE A C 1
ATOM 758 O O . PHE A 1 99 ? -8.150 10.079 7.613 1.00 89.56 99 PHE A O 1
ATOM 765 N N . ASP A 1 100 ? -8.875 9.049 9.482 1.00 89.19 100 ASP A N 1
ATOM 766 C CA . ASP A 1 100 ? -8.067 7.829 9.385 1.00 89.19 100 ASP A CA 1
ATOM 767 C C . ASP A 1 100 ? -8.350 7.064 8.093 1.00 89.19 100 ASP A C 1
ATOM 769 O O . ASP A 1 100 ? -7.458 6.824 7.285 1.00 89.19 100 ASP A O 1
ATOM 773 N N . SER A 1 101 ? -9.628 6.836 7.784 1.00 90.69 101 SER A N 1
ATOM 774 C CA . SER A 1 101 ? -10.017 6.167 6.537 1.00 90.69 101 SER A CA 1
ATOM 775 C C . SER A 1 101 ? -9.609 6.934 5.275 1.00 90.69 101 SER A C 1
ATOM 777 O O . SER A 1 101 ? -9.245 6.322 4.269 1.00 90.69 101 SER A O 1
ATOM 779 N N . LEU A 1 102 ? -9.662 8.269 5.295 1.00 92.75 102 LEU A N 1
ATOM 780 C CA . LEU A 1 102 ? -9.184 9.089 4.180 1.00 92.75 102 LEU A CA 1
ATOM 781 C C . LEU A 1 102 ? -7.659 9.004 4.036 1.00 92.75 102 LEU A C 1
ATOM 783 O O . LEU A 1 102 ? -7.167 8.858 2.916 1.00 92.75 102 LEU A O 1
ATOM 787 N N . ALA A 1 103 ? -6.920 9.065 5.147 1.00 94.12 103 ALA A N 1
ATOM 788 C CA . ALA A 1 103 ? -5.468 8.912 5.154 1.00 94.12 103 ALA A CA 1
ATOM 789 C C . ALA A 1 103 ? -5.048 7.528 4.634 1.00 94.12 103 ALA A C 1
ATOM 791 O O . ALA A 1 103 ? -4.237 7.436 3.709 1.00 94.12 103 ALA A O 1
ATOM 792 N N . ASP A 1 104 ? -5.682 6.470 5.132 1.00 93.56 104 ASP A N 1
ATOM 793 C CA . ASP A 1 104 ? -5.478 5.085 4.714 1.00 93.56 104 ASP A CA 1
ATOM 794 C C . ASP A 1 104 ? -5.761 4.860 3.234 1.00 93.56 104 ASP A C 1
ATOM 796 O O . ASP A 1 104 ? -5.018 4.150 2.548 1.00 93.56 104 ASP A O 1
ATOM 800 N N . LEU A 1 105 ? -6.814 5.480 2.699 1.00 95.44 105 LEU A N 1
ATOM 801 C CA . LEU A 1 105 ? -7.121 5.366 1.280 1.00 95.44 105 LEU A CA 1
ATOM 802 C C . LEU A 1 105 ? -5.986 5.932 0.421 1.00 95.44 105 LEU A C 1
ATOM 804 O O . LEU A 1 105 ? -5.621 5.315 -0.580 1.00 95.44 105 LEU A O 1
ATOM 808 N N . ILE A 1 106 ? -5.400 7.068 0.806 1.00 96.56 106 ILE A N 1
ATOM 809 C CA . ILE A 1 106 ? -4.281 7.675 0.075 1.00 96.56 106 ILE A CA 1
ATOM 810 C C . ILE A 1 106 ? -3.005 6.839 0.235 1.00 96.56 106 ILE A C 1
ATOM 812 O O . ILE A 1 106 ? -2.379 6.477 -0.766 1.00 96.56 106 ILE A O 1
ATOM 816 N N . SER A 1 107 ? -2.639 6.493 1.469 1.00 93.94 107 SER A N 1
ATOM 817 C CA . SER A 1 107 ? -1.378 5.816 1.789 1.00 93.94 107 SER A CA 1
ATOM 818 C C . SER A 1 107 ? -1.340 4.345 1.384 1.00 93.94 107 SER A C 1
ATOM 820 O O . SER A 1 107 ? -0.294 3.859 0.953 1.00 93.94 107 SER A O 1
ATOM 822 N N . PHE A 1 108 ? -2.462 3.630 1.484 1.00 95.06 108 PHE A N 1
ATOM 823 C CA . PHE A 1 108 ? -2.531 2.175 1.282 1.00 95.06 108 PHE A CA 1
ATOM 824 C C . PHE A 1 108 ? -3.392 1.752 0.088 1.00 95.06 108 PHE A C 1
ATOM 826 O O . PHE A 1 108 ? -3.239 0.640 -0.428 1.00 95.06 108 PHE A O 1
ATOM 833 N N . GLY A 1 109 ? -4.271 2.633 -0.387 1.00 94.19 109 GLY A N 1
ATOM 834 C CA . GLY A 1 109 ? -5.023 2.450 -1.627 1.00 94.19 109 GLY A CA 1
ATOM 835 C C . GLY A 1 109 ? -4.298 3.064 -2.822 1.00 94.19 109 GLY A C 1
ATOM 836 O O . GLY A 1 109 ? -3.821 2.349 -3.705 1.00 94.19 109 GLY A O 1
ATOM 837 N N . VAL A 1 110 ? -4.206 4.395 -2.848 1.00 96.31 110 VAL A N 1
ATOM 838 C CA . VAL A 1 110 ? -3.731 5.157 -4.012 1.00 96.31 110 VAL A CA 1
ATOM 839 C C . VAL A 1 110 ? -2.237 4.947 -4.237 1.00 96.31 110 VAL A C 1
ATOM 841 O O . VAL A 1 110 ? -1.852 4.576 -5.345 1.00 96.31 110 VAL A O 1
ATOM 844 N N . ALA A 1 111 ? -1.392 5.133 -3.216 1.00 95.38 111 ALA A N 1
ATOM 845 C CA . ALA A 1 111 ? 0.060 5.042 -3.382 1.00 95.38 111 ALA A CA 1
ATOM 846 C C . ALA A 1 111 ? 0.533 3.660 -3.881 1.00 95.38 111 ALA A C 1
ATOM 848 O O . ALA A 1 111 ? 1.267 3.622 -4.872 1.00 95.38 111 ALA A O 1
ATOM 849 N N . PRO A 1 112 ? 0.081 2.518 -3.320 1.00 93.31 112 PRO A N 1
ATOM 850 C CA . PRO A 1 112 ? 0.449 1.201 -3.839 1.00 93.31 112 PRO A CA 1
ATOM 851 C C . PRO A 1 112 ? -0.132 0.921 -5.231 1.00 93.31 112 PRO A C 1
ATOM 853 O O . PRO A 1 112 ? 0.564 0.345 -6.064 1.00 93.31 112 PRO A O 1
ATOM 856 N N . ALA A 1 113 ? -1.363 1.359 -5.529 1.00 93.62 113 ALA A N 1
ATOM 857 C CA . ALA A 1 113 ? -1.940 1.214 -6.869 1.00 93.62 113 ALA A CA 1
ATOM 858 C C . ALA A 1 113 ? -1.093 1.936 -7.928 1.00 93.62 113 ALA A C 1
ATOM 860 O O . ALA A 1 113 ? -0.759 1.362 -8.967 1.00 93.62 113 ALA A O 1
ATOM 861 N N . PHE A 1 114 ? -0.701 3.180 -7.637 1.00 93.31 114 PHE A N 1
ATOM 862 C CA . PHE A 1 114 ? 0.141 3.988 -8.516 1.00 93.31 114 PHE A CA 1
ATOM 863 C C . PHE A 1 114 ? 1.551 3.415 -8.656 1.00 93.31 114 PHE A C 1
ATOM 865 O O . PHE A 1 114 ? 2.095 3.390 -9.762 1.00 93.31 114 PHE A O 1
ATOM 872 N N . LEU A 1 115 ? 2.122 2.918 -7.554 1.00 93.19 115 LEU A N 1
ATOM 873 C CA . LEU A 1 115 ? 3.431 2.274 -7.528 1.00 93.19 115 LEU A CA 1
ATOM 874 C C . LEU A 1 115 ? 3.481 1.116 -8.527 1.00 93.19 115 LEU A C 1
ATOM 876 O O . LEU A 1 115 ? 4.327 1.116 -9.418 1.00 93.19 115 LEU A O 1
ATOM 880 N N . VAL A 1 116 ? 2.561 0.151 -8.423 1.00 91.06 116 VAL A N 1
ATOM 881 C CA . VAL A 1 116 ? 2.583 -1.017 -9.318 1.00 91.06 116 VAL A CA 1
ATOM 882 C C . VAL A 1 116 ? 2.206 -0.623 -10.742 1.00 91.06 116 VAL A C 1
ATOM 884 O O . VAL A 1 116 ? 2.782 -1.160 -11.690 1.00 91.06 116 VAL A O 1
ATOM 887 N N . HIS A 1 117 ? 1.299 0.346 -10.916 1.00 90.69 117 HIS A N 1
ATOM 888 C CA . HIS A 1 117 ? 0.969 0.867 -12.239 1.00 90.69 117 HIS A CA 1
ATOM 889 C C . HIS A 1 117 ? 2.216 1.373 -12.977 1.00 90.69 117 HIS A C 1
ATOM 891 O O . HIS A 1 117 ? 2.491 0.926 -14.091 1.00 90.69 117 HIS A O 1
ATOM 897 N N . ARG A 1 118 ? 2.993 2.258 -12.339 1.00 88.56 118 ARG A N 1
ATOM 898 C CA . ARG A 1 118 ? 4.192 2.859 -12.939 1.00 88.56 118 ARG A CA 1
ATOM 899 C C . ARG A 1 118 ? 5.357 1.886 -13.070 1.00 88.56 118 ARG A C 1
ATOM 901 O O . ARG A 1 118 ? 6.039 1.926 -14.085 1.00 88.56 118 ARG A O 1
ATOM 908 N N . VAL A 1 119 ? 5.594 1.050 -12.058 1.00 85.81 119 VAL A N 1
ATOM 909 C CA . VAL A 1 119 ? 6.783 0.184 -11.991 1.00 85.81 119 VAL A CA 1
ATOM 910 C C . VAL A 1 119 ? 6.620 -1.096 -12.806 1.00 85.81 119 VAL A C 1
ATOM 912 O O . VAL A 1 119 ? 7.596 -1.584 -13.362 1.00 85.81 119 VAL A O 1
ATOM 915 N N . VAL A 1 120 ? 5.410 -1.659 -12.866 1.00 82.50 120 VAL A N 1
ATOM 916 C CA . VAL A 1 120 ? 5.188 -2.993 -13.441 1.00 82.50 120 VAL A CA 1
ATOM 917 C C . VAL A 1 120 ? 4.202 -2.944 -14.600 1.00 82.50 120 VAL A C 1
ATOM 919 O O . VAL A 1 120 ? 4.527 -3.383 -15.698 1.00 82.50 120 VAL A O 1
ATOM 922 N N . LEU A 1 121 ? 2.988 -2.424 -14.397 1.00 80.06 121 LEU A N 1
ATOM 923 C CA . LEU A 1 121 ? 1.926 -2.580 -15.401 1.00 80.06 121 LEU A CA 1
ATOM 924 C C . LEU A 1 121 ? 2.205 -1.770 -16.674 1.00 80.06 121 LEU A C 1
ATOM 926 O O . LEU A 1 121 ? 1.813 -2.216 -17.750 1.00 80.06 121 LEU A O 1
ATOM 930 N N . ALA A 1 122 ? 2.894 -0.630 -16.566 1.00 76.44 122 ALA A N 1
ATOM 931 C CA . ALA A 1 122 ? 3.321 0.163 -17.717 1.00 76.44 122 ALA A CA 1
ATOM 932 C C . ALA A 1 122 ? 4.270 -0.614 -18.650 1.00 76.44 122 ALA A C 1
ATOM 934 O O . ALA A 1 122 ? 4.137 -0.516 -19.867 1.00 76.44 122 ALA A O 1
ATOM 935 N N . ASP A 1 123 ? 5.169 -1.426 -18.088 1.00 77.75 123 ASP A N 1
ATOM 936 C CA . ASP A 1 123 ? 6.121 -2.253 -18.845 1.00 77.75 123 ASP A CA 1
ATOM 937 C C . ASP A 1 123 ? 5.519 -3.603 -19.284 1.00 77.75 123 ASP A C 1
ATOM 939 O O . ASP A 1 123 ? 5.858 -4.170 -20.319 1.00 77.75 123 ASP A O 1
ATOM 943 N N . VAL A 1 124 ? 4.562 -4.141 -18.527 1.00 78.12 124 VAL A N 1
ATOM 944 C CA . VAL A 1 124 ? 3.891 -5.405 -18.872 1.00 78.12 124 VAL A CA 1
ATOM 945 C C . VAL A 1 124 ? 2.876 -5.227 -20.000 1.00 78.12 124 VAL A C 1
ATOM 947 O O . VAL A 1 124 ? 2.776 -6.079 -20.886 1.00 78.12 124 VAL A O 1
ATOM 950 N N . PHE A 1 125 ? 2.118 -4.131 -19.973 1.00 79.25 125 PHE A N 1
ATOM 951 C CA . PHE A 1 125 ? 1.044 -3.842 -20.920 1.00 79.25 125 PHE A CA 1
ATOM 952 C C . PHE A 1 125 ? 1.406 -2.688 -21.863 1.00 79.25 125 PHE A C 1
ATOM 954 O O . PHE A 1 125 ? 0.556 -1.846 -22.144 1.00 79.25 125 PHE A O 1
ATOM 961 N N . VAL A 1 126 ? 2.634 -2.664 -22.399 1.00 75.75 126 VAL A N 1
ATOM 962 C CA . VAL A 1 126 ? 3.097 -1.616 -23.341 1.00 75.75 126 VAL A CA 1
ATOM 963 C C . VAL A 1 126 ? 2.120 -1.414 -24.506 1.00 75.75 126 VAL A C 1
ATOM 965 O O . VAL A 1 126 ? 1.803 -0.287 -24.870 1.00 75.75 126 VAL A O 1
ATOM 968 N N . ASN A 1 127 ? 1.578 -2.509 -25.049 1.00 79.56 127 ASN A N 1
ATOM 969 C CA . ASN A 1 127 ? 0.632 -2.469 -26.171 1.00 79.56 127 ASN A CA 1
ATOM 970 C C . ASN A 1 127 ? -0.794 -2.057 -25.758 1.00 79.56 127 ASN A C 1
ATOM 972 O O . ASN A 1 127 ? -1.593 -1.658 -26.603 1.00 79.56 127 ASN A O 1
ATOM 976 N N . HIS A 1 128 ? -1.128 -2.162 -24.469 1.00 84.12 128 HIS A N 1
ATOM 977 C CA . HIS A 1 128 ? -2.465 -1.904 -23.930 1.00 84.12 128 HIS A CA 1
ATOM 978 C C . HIS A 1 128 ? -2.390 -1.169 -22.581 1.00 84.12 128 HIS A C 1
ATOM 980 O O . HIS A 1 128 ? -2.843 -1.699 -21.561 1.00 84.12 128 HIS A O 1
ATOM 986 N N . PRO A 1 129 ? -1.881 0.077 -22.548 1.00 82.94 129 PRO A N 1
ATOM 987 C CA . PRO A 1 129 ? -1.695 0.832 -21.303 1.00 82.94 129 PRO A CA 1
ATOM 988 C C . PRO A 1 129 ? -3.006 1.037 -20.525 1.00 82.94 129 PRO A C 1
ATOM 990 O O . PRO A 1 129 ? -2.995 1.213 -19.306 1.00 82.94 129 PRO A O 1
ATOM 993 N N . GLN A 1 130 ? -4.143 0.947 -21.223 1.00 87.56 130 GLN A N 1
ATOM 994 C CA . GLN A 1 130 ? -5.493 0.994 -20.664 1.00 87.56 130 GLN A CA 1
ATOM 995 C C . GLN A 1 130 ? -5.755 -0.087 -19.613 1.00 87.56 130 GLN A C 1
ATOM 997 O O . GLN A 1 130 ? -6.337 0.184 -18.566 1.00 87.56 130 GLN A O 1
ATOM 1002 N N . VAL A 1 131 ? -5.266 -1.302 -19.860 1.00 87.50 131 VAL A N 1
ATOM 1003 C CA . VAL A 1 131 ? -5.394 -2.428 -18.926 1.00 87.50 131 VAL A CA 1
ATOM 1004 C C . VAL A 1 131 ? -4.601 -2.146 -17.650 1.00 87.50 131 VAL A C 1
ATOM 1006 O O . VAL A 1 131 ? -5.044 -2.473 -16.550 1.00 87.50 131 VAL A O 1
ATOM 1009 N N . GLY A 1 132 ? -3.455 -1.475 -17.793 1.00 86.50 132 GLY A N 1
ATOM 1010 C CA . GLY A 1 132 ? -2.564 -1.146 -16.694 1.00 86.50 132 GLY A CA 1
ATOM 1011 C C . GLY A 1 132 ? -3.219 -0.267 -15.629 1.00 86.50 132 GLY A C 1
ATOM 1012 O O . GLY A 1 132 ? -3.194 -0.596 -14.444 1.00 86.50 132 GLY A O 1
ATOM 1013 N N . TRP A 1 133 ? -3.807 0.863 -16.022 1.00 88.38 133 TRP A N 1
ATOM 1014 C CA . TRP A 1 133 ? -4.462 1.744 -15.048 1.00 88.38 133 TRP A CA 1
ATOM 1015 C C . TRP A 1 133 ? -5.826 1.202 -14.598 1.00 88.38 133 TRP A C 1
ATOM 1017 O O . TRP A 1 133 ? -6.237 1.474 -13.472 1.00 88.38 133 TRP A O 1
ATOM 1027 N N . PHE A 1 134 ? -6.497 0.385 -15.419 1.00 91.75 134 PHE A N 1
ATOM 1028 C CA . PHE A 1 134 ? -7.752 -0.269 -15.043 1.00 91.75 134 PHE A CA 1
ATOM 1029 C C . PHE A 1 134 ? -7.566 -1.303 -13.921 1.00 91.75 134 PHE A C 1
ATOM 1031 O O . PHE A 1 134 ? -8.334 -1.333 -12.966 1.00 91.75 134 PHE A O 1
ATOM 1038 N N . ILE A 1 135 ? -6.514 -2.126 -13.967 1.00 90.94 135 ILE A N 1
ATOM 1039 C CA . ILE A 1 135 ? -6.218 -3.066 -12.869 1.00 90.94 135 ILE A CA 1
ATOM 1040 C C . ILE A 1 135 ? -5.874 -2.307 -11.579 1.00 90.94 135 ILE A C 1
ATOM 1042 O O . ILE A 1 135 ? -6.335 -2.676 -10.498 1.00 90.94 135 ILE A O 1
ATOM 1046 N N . ALA A 1 136 ? -5.093 -1.228 -11.684 1.00 92.44 136 ALA A N 1
ATOM 1047 C CA . ALA A 1 136 ? -4.749 -0.393 -10.537 1.00 92.44 136 ALA A CA 1
ATOM 1048 C C . ALA A 1 136 ? -5.989 0.278 -9.915 1.00 92.44 136 ALA A C 1
ATOM 1050 O O . ALA A 1 136 ? -6.107 0.340 -8.689 1.00 92.44 136 ALA A O 1
ATOM 1051 N N . SER A 1 137 ? -6.943 0.728 -10.738 1.00 93.00 137 SER A N 1
ATOM 1052 C CA . SER A 1 137 ? -8.185 1.330 -10.246 1.00 93.00 137 SER A CA 1
ATOM 1053 C C . SER A 1 137 ? -9.088 0.316 -9.544 1.00 93.00 137 SER A C 1
ATOM 1055 O O . SER A 1 137 ? -9.699 0.669 -8.539 1.00 93.00 137 SER A O 1
ATOM 1057 N N . ILE A 1 138 ? -9.116 -0.950 -9.981 1.00 93.94 138 ILE A N 1
ATOM 1058 C CA . ILE A 1 138 ? -9.842 -2.021 -9.276 1.00 93.94 138 ILE A CA 1
ATOM 1059 C C . ILE A 1 138 ? -9.323 -2.179 -7.839 1.00 93.94 138 ILE A C 1
ATOM 1061 O O . ILE A 1 138 ? -10.127 -2.209 -6.908 1.00 93.94 138 ILE A O 1
ATOM 1065 N N . TYR A 1 139 ? -8.001 -2.219 -7.637 1.00 93.94 139 TYR A N 1
ATOM 1066 C CA . TYR A 1 139 ? -7.416 -2.300 -6.292 1.00 93.94 139 TYR A CA 1
ATOM 1067 C C . TYR A 1 139 ? -7.823 -1.115 -5.416 1.00 93.94 139 TYR A C 1
ATOM 1069 O O . TYR A 1 139 ? -8.258 -1.312 -4.279 1.00 93.94 139 TYR A O 1
ATOM 1077 N N . LEU A 1 140 ? -7.757 0.101 -5.964 1.00 95.00 140 LEU A N 1
ATOM 1078 C CA . LEU A 1 140 ? -8.172 1.311 -5.258 1.00 95.00 140 LEU A CA 1
ATOM 1079 C C . LEU A 1 140 ? -9.664 1.279 -4.884 1.00 95.00 140 LEU A C 1
ATOM 1081 O O . LEU A 1 140 ? -10.012 1.553 -3.737 1.00 95.00 140 LEU A O 1
ATOM 1085 N N . LEU A 1 141 ? -10.541 0.909 -5.821 1.00 94.25 141 LEU A N 1
ATOM 1086 C CA . LEU A 1 141 ? -11.988 0.829 -5.599 1.00 94.25 141 LEU A CA 1
ATOM 1087 C C . LEU A 1 141 ? -12.345 -0.220 -4.540 1.00 94.25 141 LEU A C 1
ATOM 1089 O O . LEU A 1 141 ? -13.159 0.043 -3.655 1.00 94.25 141 LEU A O 1
ATOM 1093 N N . CYS A 1 142 ? -11.714 -1.393 -4.593 1.00 91.88 142 CYS A N 1
ATOM 1094 C CA . CYS A 1 142 ? -11.903 -2.439 -3.592 1.00 91.88 142 CYS A CA 1
ATOM 1095 C C . CYS A 1 142 ? -11.408 -2.004 -2.204 1.00 91.88 142 CYS A C 1
ATOM 1097 O O . CYS A 1 142 ? -12.077 -2.284 -1.206 1.00 91.88 142 CYS A O 1
ATOM 1099 N N . GLY A 1 143 ? -10.281 -1.288 -2.136 1.00 89.50 143 GLY A N 1
ATOM 1100 C CA . GLY A 1 143 ? -9.776 -0.682 -0.903 1.00 89.50 143 GLY A CA 1
ATOM 1101 C C . GLY A 1 143 ? -10.734 0.363 -0.322 1.00 89.50 143 GLY A C 1
ATOM 1102 O O . GLY A 1 143 ? -11.070 0.299 0.859 1.00 89.50 143 GLY A O 1
ATOM 1103 N N . ALA A 1 144 ? -11.259 1.265 -1.156 1.00 92.38 144 ALA A N 1
ATOM 1104 C CA . ALA A 1 144 ? -12.245 2.266 -0.745 1.00 92.38 144 ALA A CA 1
ATOM 1105 C C . ALA A 1 144 ? -13.540 1.621 -0.225 1.00 92.38 144 ALA A C 1
ATOM 1107 O O . ALA A 1 144 ? -14.031 1.978 0.845 1.00 92.38 144 ALA A O 1
ATOM 1108 N N . PHE A 1 145 ? -14.067 0.621 -0.940 1.00 90.06 145 PHE A N 1
ATOM 1109 C CA . PHE A 1 145 ? -15.266 -0.109 -0.523 1.00 90.06 145 PHE A CA 1
ATOM 1110 C C . PHE A 1 145 ? -15.071 -0.808 0.827 1.00 90.06 145 PHE A C 1
ATOM 1112 O O . PHE A 1 145 ? -15.965 -0.806 1.676 1.00 90.06 145 PHE A O 1
ATOM 1119 N N . ARG A 1 146 ? -13.885 -1.386 1.048 1.00 88.56 146 ARG A N 1
ATOM 1120 C CA . ARG A 1 146 ? -13.514 -2.007 2.319 1.00 88.56 146 ARG A CA 1
ATOM 1121 C C . ARG A 1 146 ? -13.558 -1.004 3.475 1.00 88.56 146 ARG A C 1
ATOM 1123 O O . ARG A 1 146 ? -14.152 -1.323 4.505 1.00 88.56 146 ARG A O 1
ATOM 1130 N N . LEU A 1 147 ? -12.936 0.164 3.309 1.00 88.56 147 LEU A N 1
ATOM 1131 C CA . LEU A 1 147 ? -12.897 1.217 4.330 1.00 88.56 147 LEU A CA 1
ATOM 1132 C C . LEU A 1 147 ? -14.304 1.750 4.625 1.00 88.56 147 LEU A C 1
ATOM 1134 O O . LEU A 1 147 ? -14.727 1.764 5.778 1.00 88.56 147 LEU A O 1
ATOM 1138 N N . ALA A 1 148 ? -15.089 2.042 3.584 1.00 87.25 148 ALA A N 1
ATOM 1139 C CA . ALA A 1 148 ? -16.476 2.481 3.735 1.00 87.25 148 ALA A CA 1
ATOM 1140 C C . ALA A 1 148 ? -17.325 1.456 4.508 1.00 87.25 148 ALA A C 1
ATOM 1142 O O . ALA A 1 148 ? -18.049 1.804 5.442 1.00 87.25 148 ALA A O 1
ATOM 1143 N N . ARG A 1 149 ? -17.197 0.165 4.177 1.00 84.44 149 ARG A N 1
ATOM 1144 C CA . ARG A 1 149 ? -17.881 -0.914 4.901 1.00 84.44 149 ARG A CA 1
ATOM 1145 C C . ARG A 1 149 ? -17.450 -0.981 6.367 1.00 84.44 149 ARG A C 1
ATOM 1147 O O . ARG A 1 149 ? -18.296 -1.216 7.228 1.00 84.44 149 ARG A O 1
ATOM 1154 N N . PHE A 1 150 ? -16.161 -0.810 6.652 1.00 81.94 150 PHE A N 1
ATOM 1155 C CA . PHE A 1 150 ? -15.645 -0.803 8.019 1.00 81.94 150 PHE A CA 1
ATOM 1156 C C . PHE A 1 150 ? -16.217 0.367 8.834 1.00 81.94 150 PHE A C 1
ATOM 1158 O O . PHE A 1 150 ? -16.720 0.133 9.934 1.00 81.94 150 PHE A O 1
ATOM 1165 N N . ASN A 1 151 ? -16.255 1.578 8.269 1.00 84.44 151 ASN A N 1
ATOM 1166 C CA . ASN A 1 151 ? -16.812 2.760 8.937 1.00 84.44 151 ASN A CA 1
ATOM 1167 C C . ASN A 1 151 ? -18.307 2.606 9.229 1.00 84.44 151 ASN A C 1
ATOM 1169 O O . ASN A 1 151 ? -18.740 2.864 10.353 1.00 84.44 151 ASN A O 1
ATOM 1173 N N . VAL A 1 152 ? -19.083 2.087 8.269 1.00 83.62 152 VAL A N 1
ATOM 1174 C CA . VAL A 1 152 ? -20.522 1.823 8.448 1.00 83.62 152 VAL A CA 1
ATOM 1175 C C . VAL A 1 152 ? -20.771 0.780 9.540 1.00 83.62 152 VAL A C 1
ATOM 1177 O O . VAL A 1 152 ? -21.600 0.999 10.423 1.00 83.62 152 VAL A O 1
ATOM 1180 N N . LEU A 1 153 ? -20.039 -0.338 9.534 1.00 81.00 153 LEU A N 1
ATOM 1181 C CA . LEU A 1 153 ? -20.177 -1.372 10.570 1.00 81.00 153 LEU A CA 1
ATOM 1182 C C . LEU A 1 153 ? -19.791 -0.849 11.960 1.00 81.00 153 LEU A C 1
ATOM 1184 O O . LEU A 1 153 ? -20.423 -1.209 12.956 1.00 81.00 153 LEU A O 1
ATOM 1188 N N . ALA A 1 154 ? -18.777 0.015 12.032 1.00 76.75 154 ALA A N 1
ATOM 1189 C CA . ALA A 1 154 ? -18.355 0.650 13.272 1.00 76.75 154 ALA A CA 1
ATOM 1190 C C . ALA A 1 154 ? -19.381 1.683 13.777 1.00 76.75 154 ALA A C 1
ATOM 1192 O O . ALA A 1 154 ? -19.565 1.805 14.987 1.00 76.75 154 ALA A O 1
ATOM 1193 N N . ALA A 1 155 ? -20.074 2.401 12.886 1.00 76.56 155 ALA A N 1
ATOM 1194 C CA . ALA A 1 155 ? -21.173 3.306 13.244 1.00 76.56 155 ALA A CA 1
ATOM 1195 C C . ALA A 1 155 ? -22.413 2.551 13.760 1.00 76.56 155 ALA A C 1
ATOM 1197 O O . ALA A 1 155 ? -23.116 3.037 14.638 1.00 76.56 155 ALA A O 1
ATOM 1198 N N . GLN A 1 156 ? -22.645 1.331 13.269 1.00 76.56 156 GLN A N 1
ATOM 1199 C CA . GLN A 1 156 ? -23.745 0.458 13.699 1.00 76.56 156 GLN A CA 1
ATOM 1200 C C . GLN A 1 156 ? -23.453 -0.334 14.992 1.00 76.56 156 GLN A C 1
ATOM 1202 O O . GLN A 1 156 ? -24.253 -1.181 15.380 1.00 76.56 156 GLN A O 1
ATOM 1207 N N . GLY A 1 157 ? -22.314 -0.104 15.657 1.00 65.06 157 GLY A N 1
ATOM 1208 C CA . GLY A 1 157 ? -21.968 -0.770 16.922 1.00 65.06 157 GLY A CA 1
ATOM 1209 C C . GLY A 1 157 ? -21.446 -2.208 16.786 1.00 65.06 157 GLY A C 1
ATOM 1210 O O . GLY A 1 157 ? -21.140 -2.845 17.791 1.00 65.06 157 GLY A O 1
ATOM 1211 N N . TYR A 1 158 ? -21.252 -2.718 15.565 1.00 60.00 158 TYR A N 1
ATOM 1212 C CA . TYR A 1 158 ? -20.714 -4.065 15.311 1.00 60.00 158 TYR A CA 1
ATOM 1213 C C . TYR A 1 158 ? -19.170 -4.142 15.385 1.00 60.00 158 TYR A C 1
ATOM 1215 O O . TYR A 1 158 ? -18.578 -5.175 15.069 1.00 60.00 158 TYR A O 1
ATOM 1223 N N . GLY A 1 159 ? -18.494 -3.073 15.824 1.00 53.75 159 GLY A N 1
ATOM 1224 C CA . GLY A 1 159 ? -17.028 -2.923 15.809 1.00 53.75 159 GLY A CA 1
ATOM 1225 C C . GLY A 1 159 ? -16.231 -3.705 16.871 1.00 53.75 159 GLY A C 1
ATOM 1226 O O . GLY A 1 159 ? -15.011 -3.562 16.928 1.00 53.75 159 GLY A O 1
ATOM 1227 N N . GLY A 1 160 ? -16.879 -4.519 17.713 1.00 46.50 160 GLY A N 1
ATOM 1228 C CA . GLY A 1 160 ? -16.264 -5.160 18.891 1.00 46.50 160 GLY A CA 1
ATOM 1229 C C . GLY A 1 160 ? -15.702 -6.581 18.708 1.00 46.50 160 GLY A C 1
ATOM 1230 O O . GLY A 1 160 ? -15.260 -7.189 19.681 1.00 46.50 160 GLY A O 1
ATOM 1231 N N . GLY A 1 161 ? -15.732 -7.160 17.504 1.00 47.66 161 GLY A N 1
ATOM 1232 C CA . GLY A 1 161 ? -15.275 -8.539 17.279 1.00 47.66 161 GLY A CA 1
ATOM 1233 C C . GLY A 1 161 ? -13.745 -8.705 17.277 1.00 47.66 161 GLY A C 1
ATOM 1234 O O . GLY A 1 161 ? -13.027 -7.898 16.691 1.00 47.66 161 GLY A O 1
ATOM 1235 N N . LYS A 1 162 ? -13.234 -9.812 17.847 1.00 48.12 162 LYS A N 1
ATOM 1236 C CA . LYS A 1 162 ? -11.809 -10.235 17.783 1.00 48.12 162 LYS A CA 1
ATOM 1237 C C . LYS A 1 162 ? -11.321 -10.604 16.362 1.00 48.12 162 LYS A C 1
ATOM 1239 O O . LYS A 1 162 ? -10.145 -10.910 16.170 1.00 48.12 162 LYS A O 1
ATOM 1244 N N 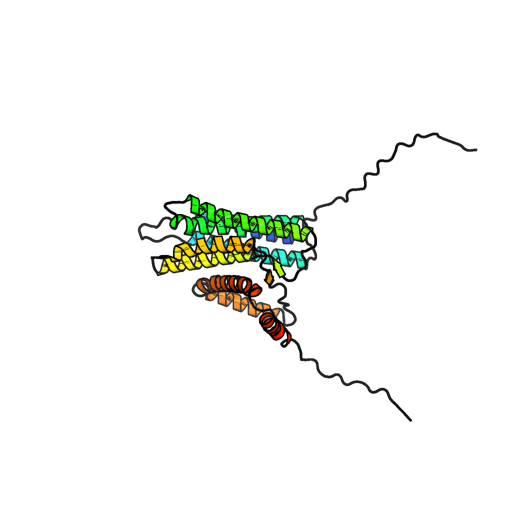. GLU A 1 163 ? -12.197 -10.586 15.358 1.00 49.09 163 GLU A N 1
ATOM 1245 C CA . GLU A 1 163 ? -11.912 -10.992 13.976 1.00 49.09 163 GLU A CA 1
ATOM 1246 C C . GLU A 1 163 ? -12.216 -9.840 13.003 1.00 49.09 163 GLU A C 1
ATOM 1248 O O . GLU A 1 163 ? -13.283 -9.233 13.075 1.00 49.09 163 GLU A O 1
ATOM 1253 N N . PHE A 1 164 ? -11.301 -9.552 12.071 1.00 55.22 164 PHE A N 1
ATOM 1254 C CA . PHE A 1 164 ? -11.553 -8.612 10.974 1.00 55.22 164 PHE A CA 1
ATOM 1255 C C . PHE A 1 164 ? -12.226 -9.331 9.803 1.00 55.22 164 PHE A C 1
ATOM 1257 O O . PHE A 1 164 ? -11.892 -10.478 9.507 1.00 55.22 164 PHE A O 1
ATOM 1264 N N . VAL A 1 165 ? -13.136 -8.657 9.097 1.00 57.59 165 VAL A N 1
ATOM 1265 C CA . VAL A 1 165 ? -13.776 -9.188 7.883 1.00 57.59 165 VAL A CA 1
ATOM 1266 C C . VAL A 1 165 ? -13.091 -8.598 6.638 1.00 57.59 165 VAL A C 1
ATOM 1268 O O . VAL A 1 165 ? -13.038 -7.383 6.460 1.00 57.59 165 VAL A O 1
ATOM 1271 N N . GLY A 1 166 ? -12.544 -9.468 5.789 1.00 59.38 166 GLY A N 1
ATOM 1272 C CA . GLY A 1 166 ? -11.706 -9.176 4.619 1.00 59.38 166 GLY A CA 1
ATOM 1273 C C . GLY A 1 166 ? -10.236 -8.872 4.964 1.00 59.38 166 GLY A C 1
ATOM 1274 O O . GLY A 1 166 ? -9.913 -8.581 6.118 1.00 59.38 166 GLY A O 1
ATOM 1275 N N . PHE A 1 167 ? -9.354 -8.841 3.957 1.00 71.00 167 PHE A N 1
ATOM 1276 C CA . PHE A 1 167 ? -7.912 -8.570 4.126 1.00 71.00 167 PHE A CA 1
ATOM 1277 C C . PHE A 1 167 ? -7.540 -7.083 4.368 1.00 71.00 167 PHE A C 1
ATOM 1279 O O . PHE A 1 167 ? -7.831 -6.267 3.494 1.00 71.00 167 PHE A O 1
ATOM 1286 N N . PRO A 1 168 ? -6.914 -6.699 5.505 1.00 82.31 168 PRO A N 1
ATOM 1287 C CA . PRO A 1 168 ? -6.628 -5.295 5.861 1.00 82.31 168 PRO A CA 1
ATOM 1288 C C . PRO A 1 168 ? -5.899 -4.501 4.774 1.00 82.31 168 PRO A C 1
ATOM 1290 O O . PRO A 1 168 ? -4.921 -4.994 4.217 1.00 82.31 168 PRO A O 1
ATOM 1293 N N . ILE A 1 169 ? -6.337 -3.258 4.517 1.00 85.56 169 ILE A N 1
ATOM 1294 C CA . ILE A 1 169 ? -5.724 -2.406 3.486 1.00 85.56 169 ILE A CA 1
ATOM 1295 C C . ILE A 1 169 ? -4.250 -2.066 3.789 1.00 85.56 169 ILE A C 1
ATOM 1297 O O . ILE A 1 169 ? -3.454 -2.163 2.854 1.00 85.56 169 ILE A O 1
ATOM 1301 N N . PRO A 1 170 ? -3.808 -1.835 5.050 1.00 86.38 170 PRO A N 1
ATOM 1302 C CA . PRO A 1 170 ? -2.384 -1.614 5.325 1.00 86.38 170 PRO A CA 1
ATOM 1303 C C . PRO A 1 170 ? -1.552 -2.879 5.063 1.00 86.38 170 PRO A C 1
ATOM 1305 O O . PRO A 1 170 ? -0.429 -2.823 4.562 1.00 86.38 170 PRO A O 1
ATOM 1308 N N . SER A 1 171 ? -2.121 -4.063 5.332 1.00 84.19 171 SER A N 1
ATOM 1309 C CA . SER A 1 171 ? -1.479 -5.347 5.014 1.00 84.19 171 SER A CA 1
ATOM 1310 C C . SER A 1 171 ? -1.436 -5.623 3.507 1.00 84.19 171 SER A C 1
ATOM 1312 O O . SER A 1 171 ? -0.453 -6.182 3.023 1.00 84.19 171 SER A O 1
ATOM 1314 N N . ALA A 1 172 ? -2.464 -5.211 2.756 1.00 87.56 172 ALA A N 1
ATOM 1315 C CA . ALA A 1 172 ? -2.485 -5.247 1.292 1.00 87.56 172 ALA A CA 1
ATOM 1316 C C . ALA A 1 172 ? -1.389 -4.364 0.699 1.00 87.56 172 ALA A C 1
ATOM 1318 O O . ALA A 1 172 ? -0.594 -4.848 -0.107 1.00 87.56 172 ALA A O 1
ATOM 1319 N N . ALA A 1 173 ? -1.275 -3.125 1.175 1.00 89.69 173 ALA A N 1
ATOM 1320 C CA . ALA A 1 173 ? -0.210 -2.214 0.781 1.00 89.69 173 ALA A CA 1
ATOM 1321 C C . ALA A 1 173 ? 1.179 -2.786 1.095 1.00 89.69 173 ALA A C 1
ATOM 1323 O O . ALA A 1 173 ? 2.054 -2.785 0.230 1.00 89.69 173 ALA A O 1
ATOM 1324 N N . GLY A 1 174 ? 1.366 -3.348 2.294 1.00 86.50 174 GLY A N 1
ATOM 1325 C CA . GLY A 1 174 ? 2.610 -4.006 2.692 1.00 86.50 174 GLY A CA 1
ATOM 1326 C C . GLY A 1 174 ? 2.996 -5.171 1.774 1.00 86.50 174 GLY A C 1
ATOM 1327 O O . GLY A 1 174 ? 4.153 -5.268 1.355 1.00 86.50 174 GLY A O 1
ATOM 1328 N N . LEU A 1 175 ? 2.035 -6.018 1.384 1.00 87.75 175 LEU A N 1
ATOM 1329 C CA . LEU A 1 175 ? 2.282 -7.094 0.419 1.00 87.75 175 LEU A CA 1
ATOM 1330 C C . LEU A 1 175 ? 2.668 -6.542 -0.95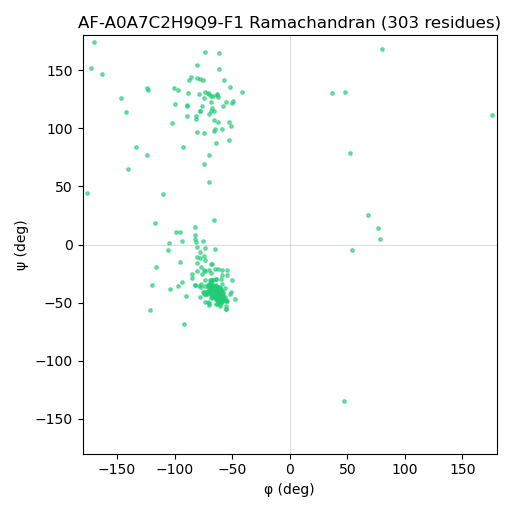8 1.00 87.75 175 LEU A C 1
ATOM 1332 O O . LEU A 1 175 ? 3.641 -6.999 -1.552 1.00 87.75 175 LEU A O 1
ATOM 1336 N N . VAL A 1 176 ? 1.930 -5.549 -1.455 1.00 90.56 176 VAL A N 1
ATOM 1337 C CA . VAL A 1 176 ? 2.191 -4.924 -2.758 1.00 90.56 176 VAL A CA 1
ATOM 1338 C C . VAL A 1 176 ? 3.592 -4.313 -2.807 1.00 90.56 176 VAL A C 1
ATOM 1340 O O . VAL A 1 176 ? 4.354 -4.578 -3.740 1.00 90.56 176 VAL A O 1
ATOM 1343 N N . VAL A 1 177 ? 3.952 -3.531 -1.790 1.00 90.12 177 VAL A N 1
ATOM 1344 C CA . VAL A 1 177 ? 5.263 -2.883 -1.679 1.00 90.12 177 VAL A CA 1
ATOM 1345 C C . VAL A 1 177 ? 6.377 -3.921 -1.587 1.00 90.12 177 VAL A C 1
ATOM 1347 O O . VAL A 1 177 ? 7.346 -3.854 -2.340 1.00 90.12 177 VAL A O 1
ATOM 1350 N N . SER A 1 178 ? 6.235 -4.908 -0.703 1.00 86.12 178 SER A N 1
ATOM 1351 C CA . SER A 1 178 ? 7.264 -5.927 -0.486 1.00 86.12 178 SER A CA 1
ATOM 1352 C C . SER A 1 178 ? 7.494 -6.819 -1.709 1.00 86.12 178 SER A C 1
ATOM 1354 O O . SER A 1 178 ? 8.640 -7.121 -2.040 1.00 86.12 178 SER A O 1
ATOM 1356 N N . LEU A 1 179 ? 6.431 -7.182 -2.430 1.00 87.56 179 LEU A N 1
ATOM 1357 C CA . LEU A 1 179 ? 6.526 -7.943 -3.673 1.00 87.56 179 LEU A CA 1
ATOM 1358 C C . LEU A 1 179 ? 7.161 -7.123 -4.804 1.00 87.56 179 LEU A C 1
ATOM 1360 O O . LEU A 1 179 ? 8.000 -7.635 -5.542 1.00 87.56 179 LEU A O 1
ATOM 1364 N N . THR A 1 180 ? 6.792 -5.846 -4.929 1.00 87.88 180 THR A N 1
ATOM 1365 C CA . THR A 1 180 ? 7.388 -4.939 -5.926 1.00 87.88 180 THR A CA 1
ATOM 1366 C C . THR A 1 180 ? 8.885 -4.768 -5.671 1.00 87.88 180 THR A C 1
ATOM 1368 O O . THR A 1 180 ? 9.693 -4.841 -6.595 1.00 87.88 180 THR A O 1
ATOM 1371 N N . LEU A 1 181 ? 9.271 -4.626 -4.403 1.00 87.38 181 LEU A N 1
ATOM 1372 C CA . LEU A 1 181 ? 10.660 -4.537 -3.966 1.00 87.38 181 LEU A CA 1
ATOM 1373 C C . LEU A 1 181 ? 11.456 -5.820 -4.277 1.00 87.38 181 LEU A C 1
ATOM 1375 O O . LEU A 1 181 ? 12.593 -5.724 -4.741 1.00 87.38 181 LEU A O 1
ATOM 1379 N N . LEU A 1 182 ? 10.859 -7.005 -4.102 1.00 85.44 182 LEU A N 1
ATOM 1380 C CA . LEU A 1 182 ? 11.463 -8.281 -4.509 1.00 85.44 182 LEU A CA 1
ATOM 1381 C C . LEU A 1 182 ? 11.691 -8.349 -6.024 1.00 85.44 182 LEU A C 1
ATOM 1383 O O . LEU A 1 182 ? 12.754 -8.768 -6.470 1.00 85.44 182 LEU A O 1
ATOM 1387 N N . ILE A 1 183 ? 10.719 -7.910 -6.821 1.00 84.06 183 ILE A N 1
ATOM 1388 C CA . ILE A 1 183 ? 10.818 -7.939 -8.285 1.00 84.06 183 ILE A CA 1
ATOM 1389 C C . ILE A 1 183 ? 11.891 -6.990 -8.801 1.00 84.06 183 ILE A C 1
ATOM 1391 O O . ILE A 1 183 ? 12.668 -7.383 -9.666 1.00 84.06 183 ILE A O 1
ATOM 1395 N N . ILE A 1 184 ? 11.986 -5.782 -8.242 1.00 84.31 184 ILE A N 1
ATOM 1396 C CA . ILE A 1 184 ? 13.074 -4.850 -8.567 1.00 84.31 184 ILE A CA 1
ATOM 1397 C C . ILE A 1 184 ? 14.429 -5.504 -8.267 1.00 84.31 184 ILE A C 1
ATOM 1399 O O . ILE A 1 184 ? 15.321 -5.472 -9.110 1.00 84.31 184 ILE A O 1
ATOM 1403 N N . HIS A 1 185 ? 14.566 -6.154 -7.108 1.00 83.94 185 HIS A N 1
ATOM 1404 C CA . HIS A 1 185 ? 15.803 -6.832 -6.720 1.00 83.94 185 HIS A CA 1
ATOM 1405 C C . HIS A 1 185 ? 16.171 -7.994 -7.659 1.00 83.94 185 HIS A C 1
ATOM 1407 O O . HIS A 1 185 ? 17.332 -8.142 -8.042 1.00 83.94 185 HIS A O 1
ATOM 1413 N N . LEU A 1 186 ? 15.192 -8.807 -8.070 1.00 80.50 186 LEU A N 1
ATOM 1414 C CA . LEU A 1 186 ? 15.410 -9.887 -9.039 1.00 80.50 186 LEU A CA 1
ATOM 1415 C C . LEU A 1 186 ? 15.782 -9.340 -10.424 1.00 80.50 186 LEU A C 1
ATOM 1417 O O . LEU A 1 186 ? 16.673 -9.882 -11.076 1.00 80.50 186 LEU A O 1
ATOM 1421 N N . ASN A 1 187 ? 15.160 -8.236 -10.848 1.00 79.31 187 ASN A N 1
ATOM 1422 C CA . ASN A 1 187 ? 15.469 -7.576 -12.115 1.00 79.31 187 ASN A CA 1
ATOM 1423 C C . ASN A 1 187 ? 16.905 -7.039 -12.161 1.00 79.31 187 ASN A C 1
ATOM 1425 O O . ASN A 1 187 ? 17.611 -7.242 -13.148 1.00 79.31 187 ASN A O 1
ATOM 1429 N N . GLU A 1 188 ? 17.350 -6.394 -11.075 1.00 76.50 188 GLU A N 1
ATOM 1430 C CA . GLU A 1 188 ? 18.726 -5.903 -10.919 1.00 76.50 188 GLU A CA 1
ATOM 1431 C C . GLU A 1 188 ? 19.753 -7.051 -11.013 1.00 76.50 188 GLU A C 1
ATOM 1433 O O . GLU A 1 188 ? 20.873 -6.830 -11.476 1.00 76.50 188 GLU A O 1
ATOM 1438 N N . ARG A 1 189 ? 19.382 -8.280 -10.615 1.00 73.81 189 ARG A N 1
ATOM 1439 C CA . ARG A 1 189 ? 20.288 -9.439 -10.557 1.00 73.81 189 ARG A CA 1
ATOM 1440 C C . ARG A 1 189 ? 20.338 -10.271 -11.841 1.00 73.81 189 ARG A C 1
ATOM 1442 O O . ARG A 1 189 ? 21.427 -10.668 -12.246 1.00 73.81 189 ARG A O 1
ATOM 1449 N N . GLU A 1 190 ? 19.194 -10.567 -12.458 1.00 66.31 190 GLU A N 1
ATOM 1450 C CA . GLU A 1 190 ? 19.109 -11.524 -13.578 1.00 66.31 190 GLU A CA 1
ATOM 1451 C C . GLU A 1 190 ? 18.901 -10.870 -14.954 1.00 66.31 190 GLU A C 1
ATOM 1453 O O . GLU A 1 190 ? 18.924 -11.570 -15.964 1.00 66.31 190 GLU A O 1
ATOM 1458 N N . ARG A 1 191 ? 18.726 -9.537 -15.030 1.00 62.75 191 ARG A N 1
ATOM 1459 C CA . ARG A 1 191 ? 18.505 -8.736 -16.261 1.00 62.75 191 ARG A CA 1
ATOM 1460 C C . ARG A 1 191 ? 17.340 -9.174 -17.171 1.00 62.75 191 ARG A C 1
ATOM 1462 O O . ARG A 1 191 ? 17.037 -8.466 -18.127 1.00 62.75 191 ARG A O 1
ATOM 1469 N N . SER A 1 192 ? 16.648 -10.279 -16.887 1.00 64.31 192 SER A N 1
ATOM 1470 C CA . SER A 1 192 ? 15.411 -10.672 -17.563 1.00 64.31 192 SER A CA 1
ATOM 1471 C C . SER A 1 192 ? 14.419 -11.294 -16.579 1.00 64.31 192 SER A C 1
ATOM 1473 O O . SER A 1 192 ? 14.641 -12.380 -16.054 1.00 64.31 192 SER A O 1
ATOM 1475 N N . LEU A 1 193 ? 13.293 -10.617 -16.353 1.00 65.00 193 LEU A N 1
ATOM 1476 C CA . LEU A 1 193 ? 12.232 -11.061 -15.437 1.00 65.00 193 LEU A CA 1
ATOM 1477 C C . LEU A 1 193 ? 11.328 -12.169 -16.009 1.00 65.00 193 LEU A C 1
ATOM 1479 O O . LEU A 1 193 ? 10.475 -12.690 -15.293 1.00 65.00 193 LEU A O 1
ATOM 1483 N N . GLY A 1 194 ? 11.467 -12.544 -17.285 1.00 74.94 194 GLY A N 1
ATOM 1484 C CA . GLY A 1 194 ? 10.645 -13.587 -17.911 1.00 74.94 194 GLY A CA 1
ATOM 1485 C C . GLY A 1 194 ? 9.135 -13.416 -17.625 1.00 74.94 194 GLY A C 1
ATOM 1486 O O . GLY A 1 194 ? 8.623 -12.297 -17.717 1.00 74.94 194 GLY A O 1
ATOM 1487 N N . PRO A 1 195 ? 8.398 -14.486 -17.262 1.00 78.31 195 PRO A N 1
ATOM 1488 C CA . PRO A 1 195 ? 6.984 -14.402 -16.885 1.00 78.31 195 PRO A CA 1
ATOM 1489 C C . PRO A 1 195 ? 6.735 -13.810 -15.482 1.00 78.31 195 PRO A C 1
ATOM 1491 O O . PRO A 1 195 ? 5.594 -13.483 -15.157 1.00 78.31 195 PRO A O 1
ATOM 1494 N N . TRP A 1 196 ? 7.765 -13.612 -14.650 1.00 77.69 196 TRP A N 1
ATOM 1495 C CA . TRP A 1 196 ? 7.603 -13.078 -13.289 1.00 77.69 196 TRP A CA 1
ATOM 1496 C C . TRP A 1 196 ? 7.075 -11.641 -13.261 1.00 77.69 196 TRP A C 1
ATOM 1498 O O . TRP A 1 196 ? 6.446 -11.235 -12.285 1.00 77.69 196 TRP A O 1
ATOM 1508 N N . LYS A 1 197 ? 7.225 -10.896 -14.361 1.00 77.62 197 LYS A N 1
ATOM 1509 C CA . LYS A 1 197 ? 6.654 -9.551 -14.523 1.00 77.62 197 LYS A CA 1
ATOM 1510 C C . LYS A 1 197 ? 5.126 -9.503 -14.395 1.00 77.62 197 LYS A C 1
ATOM 1512 O O . LYS A 1 197 ? 4.586 -8.477 -14.001 1.00 77.62 197 LYS A O 1
ATOM 1517 N N . TYR A 1 198 ? 4.418 -10.601 -14.676 1.00 83.44 198 TYR A N 1
ATOM 1518 C CA . TYR A 1 198 ? 2.953 -10.654 -14.559 1.00 83.44 198 TYR A CA 1
ATOM 1519 C C . TYR A 1 198 ? 2.469 -10.868 -13.116 1.00 83.44 198 TYR A C 1
ATOM 1521 O O . TYR A 1 198 ? 1.301 -10.613 -12.816 1.00 83.44 198 TYR A O 1
ATOM 1529 N N . VAL A 1 199 ? 3.347 -11.306 -12.206 1.00 85.62 199 VAL A N 1
ATOM 1530 C CA . VAL A 1 199 ? 2.974 -11.676 -10.832 1.00 85.62 199 VAL A CA 1
ATOM 1531 C C . VAL A 1 199 ? 2.338 -10.513 -10.054 1.00 85.62 199 VAL A C 1
ATOM 1533 O O . VAL A 1 199 ? 1.279 -10.733 -9.468 1.00 85.62 199 VAL A O 1
ATOM 1536 N N . PRO A 1 200 ? 2.857 -9.267 -10.078 1.00 85.19 200 PRO A N 1
ATOM 1537 C CA . PRO A 1 200 ? 2.234 -8.149 -9.362 1.00 85.19 200 PRO A CA 1
ATOM 1538 C C . PRO A 1 200 ? 0.837 -7.811 -9.853 1.00 85.19 200 PRO A C 1
ATOM 1540 O O . PRO A 1 200 ? -0.019 -7.486 -9.039 1.00 85.19 200 PRO A O 1
ATOM 1543 N N . ALA A 1 201 ? 0.587 -7.917 -11.161 1.00 86.38 201 ALA A N 1
ATOM 1544 C CA . ALA A 1 201 ? -0.734 -7.662 -11.725 1.00 86.38 201 ALA A CA 1
ATOM 1545 C C . ALA A 1 201 ? -1.751 -8.698 -11.222 1.00 86.38 201 ALA A C 1
ATOM 1547 O O . ALA A 1 201 ? -2.837 -8.333 -10.773 1.00 86.38 201 ALA A O 1
ATOM 1548 N N . VAL A 1 202 ? -1.371 -9.981 -11.218 1.00 88.56 202 VAL A N 1
ATOM 1549 C CA . VAL A 1 202 ? -2.205 -11.065 -10.674 1.00 88.56 202 VAL A CA 1
ATOM 1550 C C . VAL A 1 202 ? -2.445 -10.872 -9.176 1.00 88.56 202 VAL A C 1
ATOM 1552 O O . VAL A 1 202 ? -3.583 -10.984 -8.720 1.00 88.56 202 VAL A O 1
ATOM 1555 N N . VAL A 1 203 ? -1.404 -10.528 -8.412 1.00 88.12 203 VAL A N 1
ATOM 1556 C CA . VAL A 1 203 ? -1.515 -10.273 -6.969 1.00 88.12 203 VAL A CA 1
ATOM 1557 C C . VAL A 1 203 ? -2.404 -9.062 -6.679 1.00 88.12 203 VAL A C 1
ATOM 1559 O O . VAL A 1 203 ? -3.201 -9.132 -5.748 1.00 88.12 203 VAL A O 1
ATOM 1562 N N . LEU A 1 204 ? -2.353 -7.992 -7.481 1.00 89.75 204 LEU A N 1
ATOM 1563 C CA . LEU A 1 204 ? -3.228 -6.826 -7.309 1.00 89.75 204 LEU A CA 1
ATOM 1564 C C . LEU A 1 204 ? -4.705 -7.205 -7.448 1.00 89.75 204 LEU A C 1
ATOM 1566 O O . LEU A 1 204 ? -5.523 -6.864 -6.592 1.00 89.75 204 LEU A O 1
ATOM 1570 N N . VAL A 1 205 ? -5.044 -7.945 -8.507 1.00 90.00 205 VAL A N 1
ATOM 1571 C CA . VAL A 1 205 ? -6.414 -8.426 -8.743 1.00 90.00 205 VAL A CA 1
ATOM 1572 C C . VAL A 1 205 ? -6.842 -9.369 -7.620 1.00 90.00 205 VAL A C 1
ATOM 1574 O O . VAL A 1 205 ? -7.938 -9.232 -7.075 1.00 90.00 205 VAL A O 1
ATOM 1577 N N . PHE A 1 206 ? -5.962 -10.283 -7.213 1.00 89.19 206 PHE A N 1
ATOM 1578 C CA . PHE A 1 206 ? -6.230 -11.207 -6.116 1.00 89.19 206 PHE A CA 1
ATOM 1579 C C . PHE A 1 206 ? -6.493 -10.476 -4.789 1.00 89.19 206 PHE A C 1
ATOM 1581 O O . PHE A 1 206 ? -7.480 -10.761 -4.109 1.00 89.19 206 PHE A O 1
ATOM 1588 N N . LEU A 1 207 ? -5.661 -9.491 -4.441 1.00 87.25 207 LEU A N 1
ATOM 1589 C CA . LEU A 1 207 ? -5.837 -8.649 -3.258 1.00 87.25 207 LEU A CA 1
ATOM 1590 C C . LEU A 1 207 ? -7.146 -7.862 -3.305 1.00 87.25 207 LEU A C 1
ATOM 1592 O O . LEU A 1 207 ? -7.835 -7.773 -2.293 1.00 87.25 207 LEU A O 1
ATOM 1596 N N . SER A 1 208 ? -7.519 -7.347 -4.475 1.00 87.94 208 SER A N 1
ATOM 1597 C CA . SER A 1 208 ? -8.783 -6.631 -4.681 1.00 87.94 208 SER A CA 1
ATOM 1598 C C . SER A 1 208 ? -9.984 -7.508 -4.314 1.00 87.94 208 SER A C 1
ATOM 1600 O O . SER A 1 208 ? -10.839 -7.111 -3.520 1.00 87.94 208 SER A O 1
ATOM 1602 N N . ILE A 1 209 ? -9.994 -8.753 -4.800 1.00 86.31 209 ILE A N 1
ATOM 1603 C CA . ILE A 1 209 ? -11.026 -9.746 -4.469 1.00 86.31 209 ILE A CA 1
ATOM 1604 C C . ILE A 1 209 ? -11.003 -10.067 -2.966 1.00 86.31 209 ILE A C 1
ATOM 1606 O O . ILE A 1 209 ? -12.053 -10.132 -2.323 1.00 86.31 209 ILE A O 1
ATOM 1610 N N . MET A 1 210 ? -9.816 -10.234 -2.374 1.00 82.81 210 MET A N 1
ATOM 1611 C CA . MET A 1 210 ? -9.663 -10.537 -0.946 1.00 82.81 210 MET A CA 1
ATOM 1612 C C . MET A 1 210 ? -10.096 -9.395 -0.017 1.00 82.81 210 MET A C 1
ATOM 1614 O O . MET A 1 210 ? -10.586 -9.662 1.083 1.00 82.81 210 MET A O 1
ATOM 1618 N N . MET A 1 211 ? -9.959 -8.137 -0.441 1.00 81.00 211 MET A N 1
ATOM 1619 C CA . MET A 1 211 ? -10.397 -6.971 0.333 1.00 81.00 211 MET A CA 1
ATOM 1620 C C . MET A 1 211 ? -11.923 -6.876 0.439 1.00 81.00 211 MET A C 1
ATOM 1622 O O . MET A 1 211 ? -12.421 -6.495 1.500 1.00 81.00 211 MET A O 1
ATOM 1626 N N . VAL A 1 212 ? -12.651 -7.255 -0.619 1.00 81.44 212 VAL A N 1
ATOM 1627 C CA . VAL A 1 212 ? -14.129 -7.242 -0.666 1.00 81.44 212 VAL A CA 1
ATOM 1628 C C . VAL A 1 212 ? -14.735 -8.523 -0.073 1.00 81.44 212 VAL A C 1
ATOM 1630 O O . VAL A 1 212 ? -15.860 -8.516 0.432 1.00 81.44 212 VAL A O 1
ATOM 1633 N N . SER A 1 213 ? -13.979 -9.622 -0.090 1.00 76.31 213 SER A N 1
ATOM 1634 C CA . SER A 1 213 ? -14.413 -10.921 0.422 1.00 76.31 213 SER A CA 1
ATOM 1635 C C . SER A 1 213 ? -14.745 -10.909 1.922 1.00 76.31 213 SER A C 1
ATOM 1637 O O . SER A 1 213 ? -14.166 -10.177 2.722 1.00 76.31 213 SER A O 1
ATOM 1639 N N . THR A 1 214 ? -15.667 -11.781 2.339 1.00 60.09 214 THR A N 1
ATOM 1640 C CA . THR A 1 214 ? -16.093 -11.955 3.739 1.00 60.09 214 THR A CA 1
ATOM 1641 C C . THR A 1 214 ? -15.164 -12.858 4.561 1.00 60.09 214 THR A C 1
ATOM 1643 O O . THR A 1 214 ? -15.545 -13.322 5.636 1.00 60.09 214 THR A O 1
ATOM 1646 N N . VAL A 1 215 ? -13.955 -13.139 4.067 1.00 61.62 215 VAL A N 1
ATOM 1647 C CA . VAL A 1 215 ? -12.958 -13.974 4.754 1.00 61.62 215 VAL A CA 1
ATOM 1648 C C . VAL A 1 215 ? -12.540 -13.323 6.070 1.00 61.62 215 VAL A C 1
ATOM 1650 O O . VAL A 1 215 ? -12.175 -12.153 6.094 1.00 61.62 215 VAL A O 1
ATOM 1653 N N . ARG A 1 216 ? -12.582 -14.071 7.178 1.00 55.94 216 ARG A N 1
ATOM 1654 C CA . ARG A 1 216 ? -12.230 -13.539 8.500 1.00 55.94 216 ARG A CA 1
ATOM 1655 C C . ARG A 1 216 ? -10.743 -13.693 8.792 1.00 55.94 216 ARG A C 1
ATOM 1657 O O . ARG A 1 216 ? -10.273 -14.807 9.044 1.00 55.94 216 ARG A O 1
ATOM 1664 N N . TYR A 1 217 ? -10.024 -12.577 8.819 1.00 56.03 217 TYR A N 1
ATOM 1665 C CA . TYR A 1 217 ? -8.613 -12.552 9.186 1.00 56.03 217 TYR A CA 1
ATOM 1666 C C . TYR A 1 217 ? -8.477 -12.387 10.706 1.00 56.03 217 TYR A C 1
ATOM 1668 O O . TYR A 1 217 ? -9.124 -11.508 11.292 1.00 56.03 217 TYR A O 1
ATOM 1676 N N . PRO A 1 218 ? -7.666 -13.232 11.368 1.00 50.06 218 PRO A N 1
ATOM 1677 C CA . PRO A 1 218 ? -7.382 -13.065 12.778 1.00 50.06 218 PRO A CA 1
ATOM 1678 C C . PRO A 1 218 ? -6.672 -11.733 12.962 1.00 50.06 218 PRO A C 1
ATOM 1680 O O . PRO A 1 218 ? -5.692 -11.400 12.288 1.00 50.06 218 PRO A O 1
ATOM 1683 N N . SER A 1 219 ? -7.234 -10.941 13.859 1.00 44.94 219 SER A N 1
ATOM 1684 C CA . SER A 1 219 ? -6.609 -9.719 14.296 1.00 44.94 219 SER A CA 1
ATOM 1685 C C . SER A 1 219 ? -5.458 -10.103 15.216 1.00 44.94 219 SER A C 1
ATOM 1687 O O . SER A 1 219 ? -5.695 -10.758 16.228 1.00 44.94 219 SER A O 1
ATOM 1689 N N . PHE A 1 220 ? -4.235 -9.636 14.962 1.00 46.59 220 PHE A N 1
ATOM 1690 C CA . PHE A 1 220 ? -3.140 -9.713 15.947 1.00 46.59 220 PHE A CA 1
ATOM 1691 C C . PHE A 1 220 ? -3.407 -8.846 17.207 1.00 46.59 220 PHE A C 1
ATOM 1693 O O . PHE A 1 220 ? -2.489 -8.473 17.933 1.00 46.59 220 PHE A O 1
ATOM 1700 N N . LYS A 1 221 ? -4.674 -8.497 17.479 1.00 42.62 221 LYS A N 1
ATOM 1701 C CA . LYS A 1 221 ? -5.152 -7.700 18.614 1.00 42.62 221 LYS A CA 1
ATOM 1702 C C . LYS A 1 221 ? -5.147 -8.454 19.950 1.00 42.62 221 LYS A C 1
ATOM 1704 O O . LYS A 1 221 ? -5.439 -7.821 20.957 1.00 42.62 221 LYS A O 1
ATOM 1709 N N . SER A 1 222 ? -4.797 -9.742 20.001 1.00 36.72 222 SER A N 1
ATOM 1710 C CA . SER A 1 222 ? -4.696 -10.500 21.261 1.00 36.72 222 SER A CA 1
ATOM 1711 C C . SER A 1 222 ? -3.301 -11.026 21.590 1.00 36.72 222 SER A C 1
ATOM 1713 O O . SER A 1 222 ? -3.190 -11.881 22.461 1.00 36.72 222 SER A O 1
ATOM 1715 N N . LEU A 1 223 ? -2.231 -10.489 20.989 1.00 36.72 223 LEU A N 1
ATOM 1716 C CA . LEU A 1 223 ? -0.905 -10.616 21.604 1.00 36.72 223 LEU A CA 1
ATOM 1717 C C . LEU A 1 223 ? -0.886 -9.733 22.855 1.00 36.72 223 LEU A C 1
ATOM 1719 O O . LEU A 1 223 ? -0.390 -8.603 22.858 1.00 36.72 223 LEU A O 1
ATOM 1723 N N . GLY A 1 224 ? -1.515 -10.244 23.912 1.00 37.06 224 GLY A N 1
ATOM 1724 C CA . GLY A 1 224 ? -1.364 -9.748 25.257 1.00 37.06 224 GLY A CA 1
ATOM 1725 C C . GLY A 1 224 ? 0.108 -9.856 25.591 1.00 37.06 224 GLY A C 1
ATOM 1726 O O . GLY A 1 224 ? 0.600 -10.916 25.947 1.00 37.06 224 GLY A O 1
ATOM 1727 N N . LEU A 1 225 ? 0.829 -8.743 25.486 1.00 42.38 225 LEU A N 1
ATOM 1728 C CA . LEU A 1 225 ? 2.160 -8.604 26.062 1.00 42.38 225 LEU A CA 1
ATOM 1729 C C . LEU A 1 225 ? 2.031 -8.549 27.591 1.00 42.38 225 LEU A C 1
ATOM 1731 O O . LEU A 1 225 ? 2.507 -7.606 28.222 1.00 42.38 225 LEU A O 1
ATOM 1735 N N . ARG A 1 226 ? 1.373 -9.538 28.197 1.00 39.31 226 ARG A N 1
ATOM 1736 C CA . ARG A 1 226 ? 1.180 -9.634 29.635 1.00 39.31 226 ARG A CA 1
ATOM 1737 C C . ARG A 1 226 ? 2.473 -10.169 30.255 1.00 39.31 226 ARG A C 1
ATOM 1739 O O . ARG A 1 226 ? 3.090 -11.090 29.744 1.00 39.31 226 ARG A O 1
ATOM 1746 N N . ALA A 1 227 ? 2.929 -9.458 31.284 1.00 45.22 227 ALA A N 1
ATOM 1747 C CA . ALA A 1 227 ? 3.934 -9.864 32.269 1.00 45.22 227 ALA A CA 1
ATOM 1748 C C . ALA A 1 227 ? 5.296 -10.397 31.760 1.00 45.22 227 ALA A C 1
ATOM 1750 O O . ALA A 1 227 ? 5.581 -11.580 31.816 1.00 45.22 227 ALA A O 1
ATOM 1751 N N . THR A 1 228 ? 6.191 -9.492 31.347 1.00 46.59 228 THR A N 1
ATOM 1752 C CA . THR A 1 228 ? 7.664 -9.577 31.546 1.00 46.59 228 THR A CA 1
ATOM 1753 C C . THR A 1 228 ? 8.226 -8.172 31.304 1.00 46.59 228 THR A C 1
ATOM 1755 O O . THR A 1 228 ? 7.640 -7.432 30.504 1.00 46.59 228 THR A O 1
ATOM 1758 N N . SER A 1 229 ? 9.290 -7.794 32.029 1.00 56.03 229 SER A N 1
ATOM 1759 C CA . SER A 1 229 ? 9.789 -6.417 32.177 1.00 56.03 229 SER A CA 1
ATOM 1760 C C . SER A 1 229 ? 9.779 -5.611 30.867 1.00 56.03 229 SER A C 1
ATOM 1762 O O . SER A 1 229 ? 10.267 -6.063 29.826 1.00 56.03 229 SER A O 1
ATOM 1764 N N . THR A 1 230 ? 9.229 -4.393 30.927 1.00 65.19 230 THR A N 1
ATOM 1765 C CA . THR A 1 230 ? 9.186 -3.428 29.812 1.00 65.19 230 THR A CA 1
ATOM 1766 C C . THR A 1 230 ? 10.565 -3.240 29.171 1.00 65.19 230 THR A C 1
ATOM 1768 O O . THR A 1 230 ? 10.671 -3.046 27.963 1.00 65.19 230 THR A O 1
ATOM 1771 N N . PHE A 1 231 ? 11.627 -3.385 29.967 1.00 62.12 231 PHE A N 1
ATOM 1772 C CA . PHE A 1 231 ? 13.015 -3.247 29.549 1.00 62.12 231 PHE A CA 1
ATOM 1773 C C . PHE A 1 231 ? 13.507 -4.410 28.671 1.00 62.12 231 PHE A C 1
ATOM 1775 O O . PHE A 1 231 ? 14.127 -4.175 27.639 1.00 62.12 231 PHE A O 1
ATOM 1782 N N . THR A 1 232 ? 13.173 -5.662 29.000 1.00 61.28 232 THR A N 1
ATOM 1783 C CA . THR A 1 232 ? 13.575 -6.838 28.202 1.00 61.28 232 THR A CA 1
ATOM 1784 C C . THR A 1 232 ? 12.866 -6.869 26.846 1.00 61.28 232 THR A C 1
ATOM 1786 O O . THR A 1 232 ? 13.478 -7.215 25.840 1.00 61.28 232 THR A O 1
ATOM 1789 N N . LYS A 1 233 ? 11.596 -6.440 26.786 1.00 64.31 233 LYS A N 1
ATOM 1790 C CA . LYS A 1 233 ? 10.858 -6.269 25.521 1.00 64.31 233 LYS A CA 1
ATOM 1791 C C . LYS A 1 233 ? 11.420 -5.118 24.687 1.00 64.31 233 LYS A C 1
ATOM 1793 O O . LYS A 1 233 ? 11.528 -5.264 23.476 1.00 64.31 233 LYS A O 1
ATOM 1798 N N . ALA A 1 234 ? 11.816 -4.011 25.318 1.00 67.75 234 ALA A N 1
ATOM 1799 C CA . ALA A 1 234 ? 12.458 -2.895 24.627 1.00 67.75 234 ALA A CA 1
ATOM 1800 C C . ALA A 1 234 ? 13.827 -3.290 24.053 1.00 67.75 234 ALA A C 1
ATOM 1802 O O . ALA A 1 234 ? 14.107 -2.984 22.900 1.00 67.75 234 ALA A O 1
ATOM 1803 N N . ILE A 1 235 ? 14.643 -4.033 24.809 1.00 74.38 235 ILE A N 1
ATOM 1804 C CA . ILE A 1 235 ? 15.931 -4.560 24.337 1.00 74.38 235 ILE A CA 1
ATOM 1805 C C . ILE A 1 235 ? 15.729 -5.605 23.241 1.00 74.38 235 ILE A C 1
ATOM 1807 O O . ILE A 1 235 ? 16.395 -5.532 22.216 1.00 74.38 235 ILE A O 1
ATOM 1811 N N . GLY A 1 236 ? 14.792 -6.541 23.406 1.00 71.31 236 GLY A N 1
ATOM 1812 C CA . GLY A 1 236 ? 14.464 -7.527 22.374 1.00 71.31 236 GLY A CA 1
ATOM 1813 C C . GLY A 1 236 ? 13.963 -6.869 21.087 1.00 71.31 236 GLY A C 1
ATOM 1814 O O . GLY A 1 236 ? 14.414 -7.221 20.002 1.00 71.31 236 GLY A O 1
ATOM 1815 N N . ALA A 1 237 ? 13.104 -5.853 21.199 1.00 67.94 237 ALA A N 1
ATOM 1816 C CA . ALA A 1 237 ? 12.635 -5.064 20.066 1.00 67.94 237 ALA A CA 1
ATOM 1817 C C . ALA A 1 237 ? 13.763 -4.244 19.426 1.00 67.94 237 ALA A C 1
ATOM 1819 O O . ALA A 1 237 ? 13.842 -4.195 18.206 1.00 67.94 237 ALA A O 1
ATOM 1820 N N . ALA A 1 238 ? 14.656 -3.643 20.216 1.00 65.38 238 ALA A N 1
ATOM 1821 C CA . ALA A 1 238 ? 15.796 -2.875 19.720 1.00 65.38 238 ALA A CA 1
ATOM 1822 C C . ALA A 1 238 ? 16.858 -3.765 19.057 1.00 65.38 238 ALA A C 1
ATOM 1824 O O . ALA A 1 238 ? 17.432 -3.368 18.050 1.00 65.38 238 ALA A O 1
ATOM 1825 N N . LEU A 1 239 ? 17.091 -4.974 19.573 1.00 70.50 239 LEU A N 1
ATOM 1826 C CA . LEU A 1 239 ? 17.985 -5.966 18.973 1.00 70.50 239 LEU A CA 1
ATOM 1827 C C . LEU A 1 239 ? 17.380 -6.572 17.710 1.00 70.50 239 LEU A C 1
ATOM 1829 O O . LEU A 1 239 ? 18.087 -6.719 16.721 1.00 70.50 239 LEU A O 1
ATOM 1833 N N . PHE A 1 240 ? 16.078 -6.861 17.701 1.00 70.44 240 PHE A N 1
ATOM 1834 C CA . PHE A 1 240 ? 15.370 -7.292 16.498 1.00 70.44 240 PHE A CA 1
ATOM 1835 C C . PHE A 1 240 ? 15.373 -6.193 15.431 1.00 70.44 240 PHE A C 1
ATOM 1837 O O . PHE A 1 240 ? 15.698 -6.457 14.278 1.00 70.44 240 PHE A O 1
ATOM 1844 N N . LEU A 1 241 ? 15.095 -4.947 15.822 1.00 66.69 241 LEU A N 1
ATOM 1845 C CA . LEU A 1 241 ? 15.154 -3.781 14.946 1.00 66.69 241 LEU A CA 1
ATOM 1846 C C . LEU A 1 241 ? 16.582 -3.538 14.443 1.00 66.69 241 LEU A C 1
ATOM 1848 O O . LEU A 1 241 ? 16.781 -3.336 13.253 1.00 66.69 241 LEU A O 1
ATOM 1852 N N . GLY A 1 242 ? 17.586 -3.625 15.316 1.00 62.81 242 GLY A N 1
ATOM 1853 C CA . GLY A 1 242 ? 19.000 -3.502 14.965 1.00 62.81 242 GLY A CA 1
ATOM 1854 C C . GLY A 1 242 ? 19.461 -4.608 14.017 1.00 62.81 242 GLY A C 1
ATOM 1855 O O . GLY A 1 242 ? 20.112 -4.329 13.017 1.00 62.81 242 GLY A O 1
ATOM 1856 N N . MET A 1 243 ? 19.056 -5.854 14.260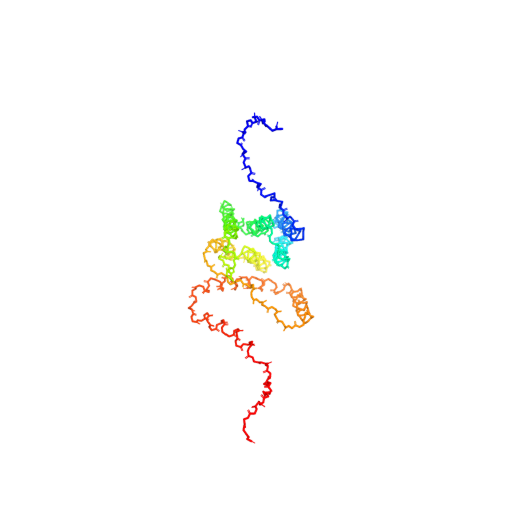 1.00 62.25 243 MET A N 1
ATOM 1857 C CA . MET A 1 243 ? 19.331 -6.993 13.384 1.00 62.25 243 MET A CA 1
ATOM 1858 C C . MET A 1 243 ? 18.635 -6.843 12.026 1.00 62.25 243 MET A C 1
ATOM 1860 O O . MET A 1 243 ? 19.244 -7.119 10.993 1.00 62.25 243 MET A O 1
ATOM 1864 N N . LEU A 1 244 ? 17.399 -6.342 12.005 1.00 63.38 244 LEU A N 1
ATOM 1865 C CA . LEU A 1 244 ? 16.657 -6.040 10.782 1.00 63.38 244 LEU A CA 1
ATOM 1866 C C . LEU A 1 244 ? 17.318 -4.910 9.974 1.00 63.38 244 LEU A C 1
ATOM 1868 O O . LEU A 1 244 ? 17.353 -4.978 8.748 1.00 63.38 244 LEU A O 1
ATOM 1872 N N . LEU A 1 245 ? 17.884 -3.905 10.650 1.00 66.44 245 LEU A N 1
ATOM 1873 C CA . LEU A 1 245 ? 18.642 -2.817 10.024 1.00 66.44 245 LEU A CA 1
ATOM 1874 C C . LEU A 1 245 ? 19.995 -3.292 9.474 1.00 66.44 245 LEU A C 1
ATOM 1876 O O . LEU A 1 245 ? 20.372 -2.895 8.375 1.00 66.44 245 LEU A O 1
ATOM 1880 N N . VAL A 1 246 ? 20.701 -4.169 10.192 1.00 65.38 246 VAL A N 1
ATOM 1881 C CA . VAL A 1 246 ? 21.998 -4.729 9.767 1.00 65.38 246 VAL A CA 1
ATOM 1882 C C . VAL A 1 246 ? 21.837 -5.713 8.607 1.00 65.38 246 VAL A C 1
ATOM 1884 O O . VAL A 1 246 ? 22.665 -5.754 7.701 1.00 65.38 246 VAL A O 1
ATOM 1887 N N . LEU A 1 247 ? 20.755 -6.492 8.596 1.00 62.19 247 LEU A N 1
ATOM 1888 C CA . LEU A 1 247 ? 20.473 -7.475 7.548 1.00 62.19 247 LEU A CA 1
ATOM 1889 C C . LEU A 1 247 ? 19.545 -6.918 6.457 1.00 62.19 247 LEU A C 1
ATOM 1891 O O . LEU A 1 247 ? 19.089 -7.674 5.594 1.00 62.19 247 LEU A O 1
ATOM 1895 N N . ARG A 1 248 ? 19.301 -5.599 6.457 1.00 68.06 248 ARG A N 1
ATOM 1896 C CA . ARG A 1 248 ? 18.403 -4.883 5.539 1.00 68.06 248 ARG A CA 1
ATOM 1897 C C . ARG A 1 248 ? 18.622 -5.281 4.083 1.00 68.06 248 ARG A C 1
ATOM 1899 O O . ARG A 1 248 ? 17.664 -5.598 3.391 1.00 68.06 248 ARG A O 1
ATOM 1906 N N . ASP A 1 249 ? 19.868 -5.332 3.628 1.00 62.50 249 ASP A N 1
ATOM 1907 C CA . ASP A 1 249 ? 20.141 -5.483 2.197 1.00 62.50 249 ASP A CA 1
ATOM 1908 C C . ASP A 1 249 ? 20.034 -6.928 1.679 1.00 62.50 249 ASP A C 1
ATOM 1910 O O . ASP A 1 249 ? 20.016 -7.151 0.471 1.00 62.50 249 ASP A O 1
ATOM 1914 N N . LYS A 1 250 ? 19.931 -7.922 2.575 1.00 60.12 250 LYS A N 1
ATOM 1915 C CA . LYS A 1 250 ? 19.818 -9.346 2.204 1.00 60.12 250 LYS A CA 1
ATOM 1916 C C . LYS A 1 250 ? 18.543 -10.011 2.695 1.00 60.12 250 LYS A C 1
ATOM 1918 O O . LYS A 1 250 ? 18.031 -10.883 2.014 1.00 60.12 250 LYS A O 1
ATOM 1923 N N . ILE A 1 251 ? 18.039 -9.637 3.865 1.00 65.06 251 ILE A N 1
ATOM 1924 C CA . ILE A 1 251 ? 16.907 -10.302 4.517 1.00 65.06 251 ILE A CA 1
ATOM 1925 C C . ILE A 1 251 ? 15.604 -9.564 4.231 1.00 65.06 251 ILE A C 1
ATOM 1927 O O . ILE A 1 251 ? 14.593 -10.221 4.001 1.00 65.06 251 ILE A O 1
ATOM 1931 N N . LEU A 1 252 ? 15.614 -8.229 4.145 1.00 69.88 252 LEU A N 1
ATOM 1932 C CA . LEU A 1 252 ? 14.397 -7.437 3.924 1.00 69.88 252 LEU A CA 1
ATOM 1933 C C . LEU A 1 252 ? 13.684 -7.819 2.616 1.00 69.88 252 LEU A C 1
ATOM 1935 O O . LEU A 1 252 ? 12.466 -7.985 2.614 1.00 69.88 252 LEU A O 1
ATOM 1939 N N . TYR A 1 253 ? 14.447 -8.012 1.532 1.00 70.00 253 TYR A N 1
ATOM 1940 C CA . TYR A 1 253 ? 13.912 -8.323 0.200 1.00 70.00 253 TYR A CA 1
ATOM 1941 C C . TYR A 1 253 ? 13.180 -9.668 0.132 1.00 70.00 253 TYR A C 1
ATOM 1943 O O . TYR A 1 253 ? 12.250 -9.792 -0.654 1.00 70.00 253 TYR A O 1
ATOM 1951 N N . TYR A 1 254 ? 13.554 -10.656 0.955 1.00 71.94 254 TYR A N 1
ATOM 1952 C CA . TYR A 1 254 ? 12.931 -11.989 0.946 1.00 71.94 254 TYR A CA 1
ATOM 1953 C C . TYR A 1 254 ? 11.961 -12.196 2.118 1.00 71.94 254 TYR A C 1
ATOM 1955 O O . TYR A 1 254 ? 10.895 -12.786 1.946 1.00 71.94 254 TYR A O 1
ATOM 1963 N N . VAL A 1 255 ? 12.288 -11.681 3.308 1.00 70.44 255 VAL A N 1
ATOM 1964 C CA . VAL A 1 255 ? 11.485 -11.883 4.523 1.00 70.44 255 VAL A CA 1
ATOM 1965 C C . VAL A 1 255 ? 10.218 -11.047 4.518 1.00 70.44 255 VAL A C 1
ATOM 1967 O O . VAL A 1 255 ? 9.176 -11.564 4.899 1.00 70.44 255 VAL A O 1
ATOM 1970 N N . LEU A 1 256 ? 10.261 -9.791 4.066 1.00 73.38 256 LEU A N 1
ATOM 1971 C CA . LEU A 1 256 ? 9.072 -8.939 4.048 1.00 73.38 256 LEU A CA 1
ATOM 1972 C C . LEU A 1 256 ? 7.964 -9.495 3.125 1.00 73.38 256 LEU A C 1
ATOM 1974 O O . LEU A 1 256 ? 6.842 -9.679 3.606 1.00 73.38 256 LEU A O 1
ATOM 1978 N N . PRO A 1 257 ? 8.241 -9.844 1.848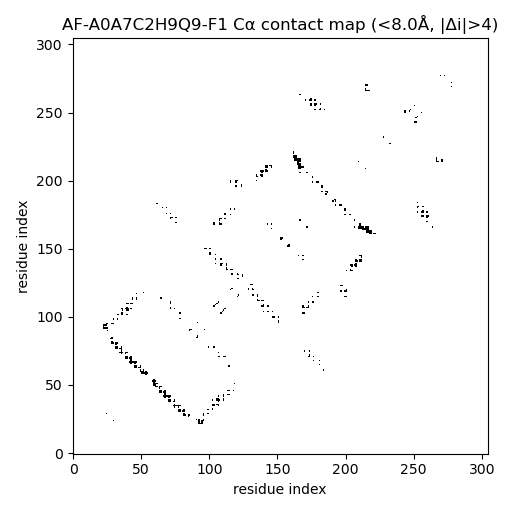 1.00 74.06 257 PRO A N 1
ATOM 1979 C CA . PRO A 1 257 ? 7.223 -10.455 0.997 1.00 74.06 257 PRO A CA 1
ATOM 1980 C C . PRO A 1 257 ? 6.849 -11.857 1.472 1.00 74.06 257 PRO A C 1
ATOM 1982 O O . PRO A 1 257 ? 5.670 -12.201 1.421 1.00 74.06 257 PRO A O 1
ATOM 1985 N N . GLY A 1 258 ? 7.797 -12.647 1.992 1.00 72.06 258 GLY A N 1
ATOM 1986 C CA . GLY A 1 258 ? 7.505 -13.955 2.584 1.00 72.06 258 GLY A CA 1
ATOM 1987 C C . GLY A 1 258 ? 6.529 -13.859 3.760 1.00 72.06 258 GLY A C 1
ATOM 1988 O O . GLY A 1 258 ? 5.550 -14.598 3.807 1.00 72.06 258 GLY A O 1
ATOM 1989 N N . PHE A 1 259 ? 6.734 -12.894 4.658 1.00 76.62 259 PHE A N 1
ATOM 1990 C CA . PHE A 1 259 ? 5.878 -12.639 5.814 1.00 76.62 259 PHE A CA 1
ATOM 1991 C C . PHE A 1 259 ? 4.468 -12.200 5.406 1.00 76.62 259 PHE A C 1
ATOM 1993 O O . PHE A 1 259 ? 3.488 -12.805 5.842 1.00 76.62 259 PHE A O 1
ATOM 2000 N N . PHE A 1 260 ? 4.340 -11.193 4.533 1.00 75.94 260 PHE A N 1
ATOM 2001 C CA . PHE A 1 260 ? 3.022 -10.741 4.072 1.00 75.94 260 PHE A CA 1
ATOM 2002 C C . PHE A 1 260 ? 2.297 -11.813 3.250 1.00 75.94 260 PHE A C 1
ATOM 2004 O O . PHE A 1 260 ? 1.080 -11.961 3.377 1.00 75.94 260 PHE A O 1
ATOM 2011 N N . THR A 1 261 ? 3.028 -12.591 2.447 1.00 76.75 261 THR A N 1
ATOM 2012 C CA . THR A 1 261 ? 2.454 -13.702 1.676 1.00 76.75 261 THR A CA 1
ATOM 2013 C C . THR A 1 261 ? 1.982 -14.808 2.609 1.00 76.75 261 THR A C 1
ATOM 2015 O O . THR A 1 261 ? 0.855 -15.273 2.469 1.00 76.75 261 THR A O 1
ATOM 2018 N N . ALA A 1 262 ? 2.785 -15.188 3.606 1.00 73.06 262 ALA A N 1
ATOM 2019 C CA . ALA A 1 262 ? 2.393 -16.160 4.620 1.00 73.06 262 ALA A CA 1
ATOM 2020 C C . ALA A 1 262 ? 1.157 -15.692 5.398 1.00 73.06 262 ALA A C 1
ATOM 2022 O O . ALA A 1 262 ? 0.243 -16.483 5.608 1.00 73.06 262 ALA A O 1
ATOM 2023 N N . TYR A 1 263 ? 1.071 -14.405 5.753 1.00 72.81 263 TYR A N 1
ATOM 2024 C CA . TYR A 1 263 ? -0.109 -13.835 6.407 1.00 72.81 263 TYR A CA 1
ATOM 2025 C C . TYR A 1 263 ? -1.364 -13.895 5.520 1.00 72.81 263 TYR A C 1
ATOM 2027 O O . TYR A 1 263 ? -2.438 -14.299 5.977 1.00 72.81 263 TYR A O 1
ATOM 2035 N N . LEU A 1 264 ? -1.232 -13.550 4.235 1.00 76.88 264 LEU A N 1
ATOM 2036 C CA . LEU A 1 264 ? -2.312 -13.657 3.254 1.00 76.88 264 LEU A CA 1
ATOM 2037 C C . LEU A 1 264 ? -2.770 -15.111 3.073 1.00 76.88 264 LEU A C 1
ATOM 2039 O O . LEU A 1 264 ? -3.974 -15.378 3.125 1.00 76.88 264 LEU A O 1
ATOM 2043 N N . VAL A 1 265 ? -1.829 -16.046 2.906 1.00 76.38 265 VAL A N 1
ATOM 2044 C CA . VAL A 1 265 ? -2.102 -17.483 2.748 1.00 76.38 265 VAL A CA 1
ATOM 2045 C C . VAL A 1 265 ? -2.755 -18.036 4.005 1.00 76.38 265 VAL A C 1
ATOM 2047 O O . VAL A 1 265 ? -3.786 -18.694 3.905 1.00 76.38 265 VAL A O 1
ATOM 2050 N N . TYR A 1 266 ? -2.226 -17.715 5.185 1.00 71.62 266 TYR A N 1
ATOM 2051 C CA . TYR A 1 266 ? -2.794 -18.132 6.461 1.00 71.62 266 TYR A CA 1
ATOM 2052 C C . TYR A 1 266 ? -4.260 -17.711 6.575 1.00 71.62 266 TYR A C 1
ATOM 2054 O O . TYR A 1 266 ? -5.119 -18.544 6.858 1.00 71.62 266 TYR A O 1
ATOM 2062 N N . GLY A 1 267 ? -4.591 -16.456 6.270 1.00 65.75 267 GLY A N 1
ATOM 2063 C CA . GLY A 1 267 ? -5.981 -16.020 6.332 1.00 65.75 267 GLY A CA 1
ATOM 2064 C C . GLY A 1 267 ? -6.875 -16.531 5.193 1.00 65.75 267 GLY A C 1
ATOM 2065 O O . GLY A 1 267 ? -8.078 -16.647 5.399 1.00 65.75 267 GLY A O 1
ATOM 2066 N N . PHE A 1 268 ? -6.329 -16.918 4.035 1.00 71.69 268 PHE A N 1
ATOM 2067 C CA . PHE A 1 268 ? -7.087 -17.598 2.969 1.00 71.69 268 PHE A CA 1
ATOM 2068 C C . PHE A 1 268 ? -7.343 -19.086 3.262 1.00 71.69 268 PHE A C 1
ATOM 2070 O O . PHE A 1 268 ? -8.383 -19.635 2.879 1.00 71.69 268 PHE A O 1
ATOM 2077 N N . VAL A 1 269 ? -6.395 -19.743 3.934 1.00 71.12 269 VAL A N 1
ATOM 2078 C CA . VAL A 1 269 ? -6.447 -21.163 4.301 1.00 71.12 269 VAL A CA 1
ATOM 2079 C C . VAL A 1 269 ? -7.259 -21.367 5.580 1.00 71.12 269 VAL A C 1
ATOM 2081 O O . VAL A 1 269 ? -8.013 -22.330 5.655 1.00 71.12 269 VAL A O 1
ATOM 2084 N N . ARG A 1 270 ? -7.217 -20.440 6.544 1.00 63.84 270 ARG A N 1
ATOM 2085 C CA . ARG A 1 270 ? -7.949 -20.518 7.825 1.00 63.84 270 ARG A CA 1
ATOM 2086 C C . ARG A 1 270 ? -9.459 -20.808 7.693 1.00 63.84 270 ARG A C 1
ATOM 2088 O O . ARG A 1 270 ? -9.943 -21.636 8.455 1.00 63.84 270 ARG A O 1
ATOM 2095 N N . PRO A 1 271 ? -10.225 -20.214 6.754 1.00 60.31 271 PRO A N 1
ATOM 2096 C CA . PRO A 1 271 ? -11.631 -20.571 6.534 1.00 60.31 271 PRO A CA 1
ATOM 2097 C C . PRO A 1 271 ? -11.841 -21.958 5.914 1.00 60.31 271 PRO A C 1
ATOM 2099 O O . PRO A 1 271 ? -12.940 -22.496 6.008 1.00 60.31 271 PRO A O 1
ATOM 2102 N N . ARG A 1 272 ? -10.823 -22.505 5.237 1.00 58.66 272 ARG A N 1
ATOM 2103 C CA . ARG A 1 272 ? -10.848 -23.833 4.601 1.00 58.66 272 ARG A CA 1
ATOM 2104 C C . ARG A 1 272 ? -10.261 -24.930 5.488 1.00 58.66 272 ARG A C 1
ATOM 2106 O O . ARG A 1 272 ? -10.476 -26.106 5.214 1.00 58.66 272 ARG A O 1
ATOM 2113 N N . LEU A 1 273 ? -9.534 -24.554 6.536 1.00 54.19 273 LEU A N 1
ATOM 2114 C CA . LEU A 1 273 ? -8.973 -25.468 7.515 1.00 54.19 273 LEU A CA 1
ATOM 2115 C C . LEU A 1 273 ? -10.093 -25.995 8.425 1.00 54.19 273 LEU A C 1
ATOM 2117 O O . LEU A 1 273 ? -10.924 -25.231 8.919 1.00 54.19 273 LEU A O 1
ATOM 2121 N N . SER A 1 274 ? -10.135 -27.315 8.617 1.00 44.28 274 SER A N 1
ATOM 2122 C CA . SER A 1 274 ? -11.155 -27.977 9.437 1.00 44.28 274 SER A CA 1
ATOM 2123 C C . SER A 1 274 ? -11.167 -27.416 10.864 1.00 44.28 274 SER A C 1
ATOM 2125 O O . SER A 1 274 ? -10.114 -27.149 11.444 1.00 44.28 274 SER A O 1
ATOM 2127 N N . ARG A 1 275 ? -12.363 -27.269 11.455 1.00 48.09 275 ARG A N 1
ATOM 2128 C CA . ARG A 1 275 ? -12.568 -26.726 12.815 1.00 48.09 275 ARG A CA 1
ATOM 2129 C C . ARG A 1 275 ? -11.761 -27.463 13.898 1.00 48.09 275 ARG A C 1
ATOM 2131 O O . ARG A 1 275 ? -11.527 -26.875 14.945 1.00 48.09 275 ARG A O 1
ATOM 2138 N N . ALA A 1 276 ? -11.346 -28.706 13.642 1.00 48.97 276 ALA A N 1
ATOM 2139 C CA . ALA A 1 276 ? -10.524 -29.515 14.542 1.00 48.97 276 ALA A CA 1
ATOM 2140 C C . ALA A 1 276 ? -9.071 -29.010 14.642 1.00 48.97 276 ALA A C 1
ATOM 2142 O O . ALA A 1 276 ? -8.606 -28.738 15.738 1.00 48.97 276 ALA A O 1
ATOM 2143 N N . LEU A 1 277 ? -8.406 -28.758 13.509 1.00 50.09 277 LEU A N 1
ATOM 2144 C CA . LEU A 1 277 ? -7.026 -28.245 13.484 1.00 50.09 277 LEU A CA 1
ATOM 2145 C C . LEU A 1 277 ? -6.936 -26.798 14.000 1.00 50.09 277 LEU A C 1
ATOM 2147 O O . LEU A 1 277 ? -5.904 -26.352 14.487 1.00 50.09 277 LEU A O 1
ATOM 2151 N N . ARG A 1 278 ? -8.046 -26.055 13.912 1.00 52.97 278 ARG A N 1
ATOM 2152 C CA . ARG A 1 278 ? -8.162 -24.713 14.488 1.00 52.97 278 ARG A CA 1
ATOM 2153 C C . ARG A 1 278 ? -8.162 -24.724 16.021 1.00 52.97 278 ARG A C 1
ATOM 2155 O O . ARG A 1 278 ? -7.654 -23.771 16.593 1.00 52.97 278 ARG A O 1
ATOM 2162 N N . ARG A 1 279 ? -8.719 -25.766 16.651 1.00 49.72 279 ARG A N 1
ATOM 2163 C CA . ARG A 1 279 ? -8.689 -25.928 18.112 1.00 49.72 279 ARG A CA 1
ATOM 2164 C C . ARG A 1 279 ? -7.306 -26.326 18.592 1.00 49.72 279 ARG A C 1
ATOM 2166 O O . ARG A 1 279 ? -6.814 -25.693 19.495 1.00 49.72 279 ARG A O 1
ATOM 2173 N N . GLU A 1 280 ? -6.634 -27.240 17.905 1.00 55.28 280 GLU A N 1
ATOM 2174 C CA . GLU A 1 280 ? -5.285 -27.687 18.286 1.00 55.28 280 GLU A CA 1
ATOM 2175 C C . GLU A 1 280 ? -4.254 -26.539 18.305 1.00 55.28 280 GLU A C 1
ATOM 2177 O O . GLU A 1 280 ? -3.483 -26.416 19.246 1.00 55.28 280 GLU A O 1
ATOM 2182 N N . ILE A 1 281 ? -4.316 -25.609 17.342 1.00 56.84 281 ILE A N 1
ATOM 2183 C CA . ILE A 1 281 ? -3.443 -24.416 17.318 1.00 56.84 281 ILE A CA 1
ATOM 2184 C C . ILE A 1 281 ? -3.850 -23.362 18.371 1.00 56.84 281 ILE A C 1
ATOM 2186 O O . ILE A 1 281 ? -3.007 -22.595 18.832 1.00 56.84 281 ILE A O 1
ATOM 2190 N N . GLU A 1 282 ? -5.142 -23.264 18.707 1.00 55.78 282 GLU A N 1
ATOM 2191 C CA . GLU A 1 282 ? -5.644 -22.336 19.735 1.00 55.78 282 GLU A CA 1
ATOM 2192 C C . GLU A 1 282 ? -5.385 -22.898 21.159 1.00 55.78 282 GLU A C 1
ATOM 2194 O O . GLU A 1 282 ? -4.998 -22.128 22.035 1.00 55.78 282 GLU A O 1
ATOM 2199 N N . ASP A 1 283 ? -5.470 -24.220 21.356 1.00 49.62 283 ASP A N 1
ATOM 2200 C CA . ASP A 1 283 ? -5.270 -24.942 22.623 1.00 49.62 283 ASP A CA 1
ATOM 2201 C C . ASP A 1 283 ? -3.771 -25.074 22.987 1.00 49.62 283 ASP A C 1
ATOM 2203 O O . ASP A 1 283 ? -3.403 -24.876 24.145 1.00 49.62 283 ASP A O 1
ATOM 2207 N N . GLU A 1 284 ? -2.867 -25.271 22.012 1.00 47.25 284 GLU A N 1
ATOM 2208 C CA . GLU A 1 284 ? -1.407 -25.228 22.253 1.00 47.25 284 GLU A CA 1
ATOM 2209 C C . GLU A 1 284 ? -0.913 -23.845 22.735 1.00 47.25 284 GLU A C 1
ATOM 2211 O O . GLU A 1 284 ? 0.148 -23.733 23.352 1.00 47.25 284 GLU A O 1
ATOM 2216 N N . GLY A 1 285 ? -1.679 -22.778 22.477 1.00 40.94 285 GLY A N 1
ATOM 2217 C CA . GLY A 1 285 ? -1.409 -21.439 23.005 1.00 40.94 285 GLY A CA 1
ATOM 2218 C C . GLY A 1 285 ? -1.877 -21.228 24.450 1.00 40.94 285 GLY A C 1
ATOM 2219 O O . GLY A 1 285 ? -1.337 -20.353 25.127 1.00 40.94 285 GLY A O 1
ATOM 2220 N N . GLU A 1 286 ? -2.850 -22.013 24.927 1.00 41.00 286 GLU A N 1
ATOM 2221 C CA . GLU A 1 286 ? -3.421 -21.909 26.279 1.00 41.00 286 GLU A CA 1
ATOM 2222 C C . GLU A 1 286 ? -2.723 -22.845 27.286 1.00 41.00 286 GLU A C 1
ATOM 2224 O O . GLU A 1 286 ? -2.537 -22.466 28.445 1.00 41.00 286 GLU A O 1
ATOM 2229 N N . GLU A 1 287 ? -2.231 -24.019 26.866 1.00 36.31 287 GLU A N 1
ATOM 2230 C CA . GLU A 1 287 ? -1.508 -24.945 27.762 1.00 36.31 287 GLU A CA 1
ATOM 2231 C C . GLU A 1 287 ? -0.135 -24.412 28.230 1.00 36.31 287 GLU A C 1
ATOM 2233 O O . GLU A 1 287 ? 0.401 -24.864 29.243 1.00 36.31 287 GLU A O 1
ATOM 2238 N N . GLY A 1 288 ? 0.413 -23.390 27.563 1.00 37.88 288 GLY A N 1
ATOM 2239 C CA . GLY A 1 288 ? 1.622 -22.683 28.000 1.00 37.88 288 GLY A CA 1
ATOM 2240 C C . GLY A 1 288 ? 1.417 -21.667 29.138 1.00 37.88 288 GLY A C 1
ATOM 2241 O O . GLY A 1 288 ? 2.407 -21.199 29.703 1.00 37.88 288 GLY A O 1
ATOM 2242 N N . GLU A 1 289 ? 0.173 -21.312 29.493 1.00 42.22 289 GLU A N 1
ATOM 2243 C CA . GLU A 1 289 ? -0.143 -20.285 30.510 1.00 42.22 289 GLU A CA 1
ATOM 2244 C C . GLU A 1 289 ? -0.625 -20.851 31.862 1.00 42.22 289 GLU A C 1
ATOM 2246 O O . GLU A 1 289 ? -0.881 -20.088 32.796 1.00 42.22 289 GLU A O 1
ATOM 2251 N N . GLY A 1 290 ? -0.703 -22.175 32.025 1.00 39.19 290 GLY A N 1
ATOM 2252 C CA . GLY A 1 290 ? -1.279 -22.800 33.217 1.00 39.19 290 GLY A CA 1
ATOM 2253 C C . GLY A 1 290 ? -0.355 -23.773 33.941 1.00 39.19 290 GLY A C 1
ATOM 2254 O O . GLY A 1 290 ? -0.567 -24.973 33.836 1.00 39.19 290 GLY A O 1
ATOM 2255 N N . ASN A 1 291 ? 0.627 -23.282 34.709 1.00 38.34 291 ASN A N 1
ATOM 2256 C CA . ASN A 1 291 ? 0.924 -23.793 36.062 1.00 38.34 291 ASN A CA 1
ATOM 2257 C C . ASN A 1 291 ? 2.164 -23.128 36.670 1.00 38.34 291 ASN A C 1
ATOM 2259 O O . ASN A 1 291 ? 3.299 -23.389 36.276 1.00 38.34 291 ASN A O 1
ATOM 2263 N N . GLY A 1 292 ? 1.941 -22.320 37.704 1.00 37.81 292 GLY A N 1
ATOM 2264 C CA . GLY A 1 292 ? 3.015 -21.727 38.486 1.00 37.81 292 GLY A 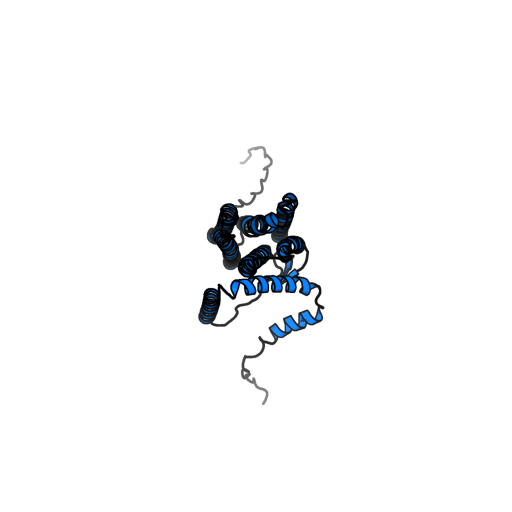CA 1
ATOM 2265 C C . GLY A 1 292 ? 2.525 -20.905 39.671 1.00 37.81 292 GLY A C 1
ATOM 2266 O O . GLY A 1 292 ? 3.046 -19.818 39.887 1.00 37.81 292 GLY A O 1
ATOM 2267 N N . GLU A 1 293 ? 1.550 -21.398 40.441 1.00 35.62 293 GLU A N 1
ATOM 2268 C CA . GLU A 1 293 ? 1.295 -20.877 41.791 1.00 35.62 293 GLU A CA 1
ATOM 2269 C C . GLU A 1 293 ? 1.370 -22.018 42.823 1.00 35.62 293 GLU A C 1
ATOM 2271 O O . GLU A 1 293 ? 0.873 -23.117 42.561 1.00 35.62 293 GLU A O 1
ATOM 2276 N N . PRO A 1 294 ? 2.052 -21.809 43.967 1.00 44.72 294 PRO A N 1
ATOM 2277 C CA . PRO A 1 294 ? 2.350 -22.865 44.926 1.00 44.72 294 PRO A CA 1
ATOM 2278 C C . PRO A 1 294 ? 1.136 -23.151 45.826 1.00 44.72 294 PRO A C 1
ATOM 2280 O O . PRO A 1 294 ? 0.320 -22.258 46.066 1.00 44.72 294 PRO A O 1
ATOM 2283 N N . PRO A 1 295 ? 1.005 -24.365 46.390 1.00 40.62 295 PRO A N 1
ATOM 2284 C CA . PRO A 1 295 ? -0.104 -24.672 47.281 1.00 40.62 295 PRO A CA 1
ATOM 2285 C C . PRO A 1 295 ? 0.055 -23.925 48.613 1.00 40.62 295 PRO A C 1
ATOM 2287 O O . PRO A 1 295 ? 0.953 -24.209 49.407 1.00 40.62 295 PRO A O 1
ATOM 2290 N N . GLY A 1 296 ? -0.847 -22.974 48.861 1.00 35.66 296 GLY A N 1
ATOM 2291 C CA . GLY A 1 296 ? -1.063 -22.372 50.173 1.00 35.66 296 GLY A CA 1
ATOM 2292 C C . GLY A 1 296 ? -1.624 -23.403 51.154 1.00 35.66 296 GLY A C 1
ATOM 2293 O O . GLY A 1 296 ? -2.619 -24.074 50.876 1.00 35.66 296 GLY A O 1
ATOM 2294 N N . SER A 1 297 ? -0.977 -23.535 52.310 1.00 36.75 297 SER A N 1
ATOM 2295 C CA . SER A 1 297 ? -1.418 -24.380 53.415 1.00 36.75 297 SER A CA 1
ATOM 2296 C C . SER A 1 297 ? -2.693 -23.816 54.053 1.00 36.75 297 SER A C 1
ATOM 2298 O O . SER A 1 297 ? -2.715 -22.730 54.632 1.00 36.75 297 SER A O 1
ATOM 2300 N N . GLY A 1 298 ? -3.782 -24.575 53.927 1.00 36.25 298 GLY A N 1
ATOM 2301 C CA . GLY A 1 298 ? -5.067 -24.286 54.550 1.00 36.25 298 GLY A CA 1
ATOM 2302 C C . GLY A 1 298 ? -5.026 -24.473 56.067 1.00 36.25 298 GLY A C 1
ATOM 2303 O O . GLY A 1 298 ? -4.606 -25.513 56.572 1.00 36.25 298 GLY A O 1
ATOM 2304 N N . GLY A 1 299 ? -5.505 -23.460 56.789 1.00 34.28 299 GLY A N 1
ATOM 2305 C CA . GLY A 1 299 ? -5.778 -23.535 58.218 1.00 34.28 299 GLY A CA 1
ATOM 2306 C C . GLY A 1 299 ? -6.953 -24.468 58.514 1.00 34.28 299 GLY A C 1
ATOM 2307 O O . GLY A 1 299 ? -8.073 -24.259 58.049 1.00 34.28 299 GLY A O 1
ATOM 2308 N N . THR A 1 300 ? -6.704 -25.486 59.330 1.00 38.97 300 THR A N 1
ATOM 2309 C CA . THR A 1 300 ? -7.723 -26.368 59.902 1.00 38.97 300 THR A CA 1
ATOM 2310 C C . THR A 1 300 ? -8.434 -25.674 61.065 1.00 38.97 300 THR A C 1
ATOM 2312 O O . THR A 1 300 ? -7.830 -25.410 62.105 1.00 38.97 300 THR A O 1
ATOM 2315 N N . LYS A 1 301 ? -9.735 -25.403 60.898 1.00 37.34 301 LYS A N 1
ATOM 2316 C CA . LYS A 1 301 ? -10.674 -25.186 62.009 1.00 37.34 301 LYS A CA 1
ATOM 2317 C C . LYS A 1 301 ? -11.120 -26.538 62.566 1.00 37.34 301 LYS A C 1
ATOM 2319 O O . LYS A 1 301 ? -11.259 -27.507 61.826 1.00 37.34 301 LYS A O 1
ATOM 2324 N N . GLY A 1 302 ? -11.287 -26.567 63.884 1.00 35.00 302 GLY A N 1
ATOM 2325 C CA . GLY A 1 302 ? -11.412 -27.769 64.694 1.00 35.00 302 GLY A CA 1
ATOM 2326 C C . GLY A 1 302 ? -12.729 -28.532 64.592 1.00 35.00 302 GLY A C 1
ATOM 2327 O O . GLY A 1 302 ? -13.755 -28.033 64.132 1.00 35.00 302 GLY A O 1
ATOM 2328 N N . CYS A 1 303 ? -12.663 -29.754 65.114 1.00 33.91 303 CYS A N 1
ATOM 2329 C CA . CYS A 1 303 ? -13.787 -30.609 65.455 1.00 33.91 303 CYS A CA 1
ATOM 2330 C C . CYS A 1 303 ? -13.391 -31.437 66.696 1.00 33.91 303 CYS A C 1
ATOM 2332 O O . CYS A 1 303 ? -12.349 -32.078 66.646 1.00 33.91 303 CYS A O 1
ATOM 2334 N N . ALA A 1 304 ? -14.225 -31.372 67.749 1.00 37.78 304 ALA A N 1
ATOM 2335 C CA . ALA A 1 304 ? -14.377 -32.256 68.926 1.00 37.78 304 ALA A CA 1
ATOM 2336 C C . ALA A 1 304 ? -13.103 -32.674 69.712 1.00 37.78 304 ALA A C 1
ATOM 2338 O O . ALA A 1 304 ? -12.144 -33.177 69.151 1.00 37.78 304 ALA A O 1
ATOM 2339 N N . ARG A 1 305 ? -13.031 -32.588 71.042 1.00 33.66 305 ARG A N 1
ATOM 2340 C CA . ARG A 1 305 ? -14.017 -32.872 72.088 1.00 33.66 305 ARG A CA 1
ATOM 2341 C C . ARG A 1 305 ? -13.472 -32.338 73.413 1.00 33.66 305 ARG A C 1
ATOM 2343 O O . ARG A 1 305 ? -12.228 -32.307 73.538 1.00 33.66 305 ARG A O 1
#

Nearest PDB structures (foldseek):
  8evm-assembly1_A  TM=2.974E-01  e=3.353E+00  synthetic construct
  4gpk-assembly2_F  TM=1.562E-01  e=2.546E+00  Bacillus thuringiensis serovar thuringiensis
  4gpk-assembly2_H  TM=1.469E-01  e=6.672E+00  Bacillus thuringiensis serovar thuringiensis

Mean predicted aligned error: 14.54 Å

pLDDT: mean 71.64, std 18.7, range [32.94, 96.75]

Radius of gyration: 27.2 Å; Cα contacts (8 Å, |Δi|>4): 295; chains: 1; bounding box: 83×74×98 Å

Foldseek 3Di:
DDDDDDDDDDDPPPPPPPPPPPQPDDPPLLVLLVLLLVLLVQLQVLLVPADQDQDPVRDGPCVSLVSSLVSLVVSLVSLVVSVVVCVVVVHDTLVSLVSNLVSLLSSQQVSLLSSCLSQFLCVVPVVCNVVSNVLSVLLSVLSNVLSVVQSVCVVVVVNPDQWDFFDDSSLLSLLSSLLSLLQVVVCVPPVDCPCVSCVSSVSSNVNSCRSNHRQIQGDPVPPPPPDDDPVVVVVVVVVVVVVCVVCVVPCSSPPSNVVSVCSVVCSVCVVVDDPVVVCVVVVVVVVVPDDDDDDDDDDDDDDDD